Protein AF-A0A5C3MTD8-F1 (afdb_monomer)

Mean predicted aligned error: 8.42 Å

Secondary structure (DSSP, 8-state):
-----S-SEEEEEETTEEEEEESEE-STT-EEPPPTT--EEEEEE--TT--GGG-EEEEEE-SSS-GGGGGG-EE-B-TTSPBPEEEHHHHS-TTTGGGGHHHHHHHHHTTSS-HHHHHHHHHHHHHHHH--SEE--STT-EEEE-TT-SEEEEEEE-SS-EEEEEEE-TTS-TT-SS-SEEEEEEEEEEE---GGGTTS-EEEEEEEEEEEEEE-S---SSSPPPPP-TTSBPEEEEE-TTS-EEEEE-EEETTSSS-HHHHHHHHHHHHHHHHHHHHHHHHTT-

Solvent-accessible surface area (backbone atoms only — not comparable to full-atom values): 16406 Å² total; per-residue (Å²): 127,59,78,60,56,87,36,36,57,50,71,54,75,55,102,88,49,66,19,64,49,63,65,43,81,38,88,80,92,47,52,34,50,47,60,87,77,46,30,46,44,78,45,83,47,61,64,88,49,48,36,65,70,75,16,26,38,32,40,33,35,29,96,50,92,53,74,84,39,53,86,80,32,47,70,40,56,36,99,84,69,46,73,41,68,49,46,41,58,51,34,46,20,81,94,37,26,77,46,25,44,57,57,51,47,52,34,44,76,71,62,77,41,53,70,67,44,51,70,52,37,42,62,52,45,51,52,58,73,72,46,90,51,47,79,50,50,50,63,73,52,71,47,79,44,48,50,55,44,60,69,47,40,38,36,27,55,45,81,85,53,67,35,52,33,70,50,61,31,61,66,43,64,83,89,53,93,66,56,59,38,41,51,34,33,31,28,24,45,36,77,50,81,54,76,94,39,66,98,56,69,25,35,28,37,35,28,67,40,74,80,41,81,46,73,48,91,80,71,93,51,104,64,90,71,80,76,90,48,66,75,38,62,38,48,38,81,42,74,48,98,86,68,50,76,45,80,38,71,39,67,46,49,41,88,54,98,49,66,65,49,47,25,55,28,55,42,48,30,54,56,25,51,56,51,39,58,53,51,55,56,56,64,74,74,112

Radius of gyration: 23.3 Å; Cα contacts (8 Å, |Δi|>4): 528; chains: 1; bounding box: 58×40×70 Å

Structure (mmCIF, N/CA/C/O backbone):
data_AF-A0A5C3MTD8-F1
#
_entry.id   AF-A0A5C3MTD8-F1
#
loop_
_atom_site.group_PDB
_atom_site.id
_atom_site.type_symbol
_atom_site.label_atom_id
_atom_site.label_alt_id
_atom_site.label_comp_id
_atom_site.label_asym_id
_atom_site.label_entity_id
_atom_site.label_seq_id
_atom_site.pdbx_PDB_ins_code
_atom_site.Cartn_x
_atom_site.Cartn_y
_atom_site.Cartn_z
_atom_site.occupancy
_atom_site.B_iso_or_equiv
_atom_site.auth_seq_id
_atom_site.auth_comp_id
_atom_site.auth_asym_id
_atom_site.auth_atom_id
_atom_site.pdbx_PDB_model_num
ATOM 1 N N . MET A 1 1 ? -18.533 -2.859 26.681 1.00 45.41 1 MET A N 1
ATOM 2 C CA . MET A 1 1 ? -19.481 -3.532 25.769 1.00 45.41 1 MET A CA 1
ATOM 3 C C . MET A 1 1 ? -20.446 -2.488 25.229 1.00 45.41 1 MET A C 1
ATOM 5 O O . MET A 1 1 ? -21.010 -1.748 26.025 1.00 45.41 1 MET A O 1
ATOM 9 N N . LEU A 1 2 ? -20.581 -2.362 23.910 1.00 46.97 2 LEU A N 1
ATOM 10 C CA . LEU A 1 2 ? -21.577 -1.472 23.309 1.00 46.97 2 LEU A CA 1
ATOM 11 C C . LEU A 1 2 ? -22.831 -2.299 23.057 1.00 46.97 2 LEU A C 1
ATOM 13 O O . LEU A 1 2 ? -22.844 -3.128 22.154 1.00 46.97 2 LEU A O 1
ATOM 17 N N . SER A 1 3 ? -23.849 -2.142 23.901 1.00 42.75 3 SER A N 1
ATOM 18 C CA . SER A 1 3 ? -25.175 -2.660 23.587 1.00 42.75 3 SER A CA 1
ATOM 19 C C . SER A 1 3 ? -25.814 -1.715 22.566 1.00 42.75 3 SER A C 1
ATOM 21 O O . SER A 1 3 ? -25.878 -0.506 22.790 1.00 42.75 3 SER A O 1
ATOM 23 N N . GLY A 1 4 ? -26.201 -2.261 21.410 1.00 42.75 4 GLY A N 1
ATOM 24 C CA . GLY A 1 4 ? -26.776 -1.530 20.281 1.00 42.75 4 GLY A CA 1
ATOM 25 C C . GLY A 1 4 ? -28.044 -0.766 20.648 1.00 42.75 4 GLY A C 1
ATOM 26 O O . GLY A 1 4 ? -29.151 -1.281 20.531 1.00 42.75 4 GLY A O 1
ATOM 27 N N . ARG A 1 5 ? -27.877 0.486 21.069 1.00 46.91 5 ARG A N 1
ATOM 28 C CA . ARG A 1 5 ? -28.922 1.498 20.944 1.00 46.91 5 ARG A CA 1
ATOM 29 C C . ARG A 1 5 ? -28.967 1.920 19.477 1.00 46.91 5 ARG A C 1
ATOM 31 O O . ARG A 1 5 ? -27.915 1.950 18.835 1.00 46.91 5 ARG A O 1
ATOM 38 N N . HIS A 1 6 ? -30.144 2.276 18.962 1.00 56.97 6 HIS A N 1
ATOM 39 C CA . HIS A 1 6 ? -30.325 2.926 17.655 1.00 56.97 6 HIS A CA 1
ATOM 40 C C . HIS A 1 6 ? -29.711 4.341 17.650 1.00 56.97 6 HIS A C 1
ATOM 42 O O . HIS A 1 6 ? -30.364 5.338 17.356 1.00 56.97 6 HIS A O 1
ATOM 48 N N . GLU A 1 7 ? -28.447 4.454 18.040 1.00 60.72 7 GLU A N 1
ATOM 49 C CA . GLU A 1 7 ? -27.708 5.693 18.105 1.00 60.72 7 GLU A CA 1
ATOM 50 C C . GLU A 1 7 ? -26.751 5.753 16.908 1.00 60.72 7 GLU A C 1
ATOM 52 O O . GLU A 1 7 ? -26.115 4.760 16.547 1.00 60.72 7 GLU A O 1
ATOM 57 N N . PRO A 1 8 ? -26.597 6.924 16.276 1.00 65.94 8 PRO A N 1
ATOM 58 C CA . PRO A 1 8 ? -25.618 7.121 15.209 1.00 65.94 8 PRO A CA 1
ATOM 59 C C . PRO A 1 8 ? -24.163 7.035 15.689 1.00 65.94 8 PRO A C 1
ATOM 61 O O . PRO A 1 8 ? -23.228 7.031 14.879 1.00 65.94 8 PRO A O 1
ATOM 64 N N . ALA A 1 9 ? -23.960 7.052 17.007 1.00 72.31 9 ALA A N 1
ATOM 65 C CA . ALA A 1 9 ? -22.663 7.102 17.636 1.00 72.31 9 ALA A CA 1
ATOM 66 C C . ALA A 1 9 ? -22.591 6.161 18.837 1.00 72.31 9 ALA A C 1
ATOM 68 O O . ALA A 1 9 ? -23.521 6.047 19.622 1.00 72.31 9 ALA A O 1
ATOM 69 N N . ALA A 1 10 ? -21.438 5.532 18.985 1.00 72.31 10 ALA A N 1
ATOM 70 C CA . ALA A 1 10 ? -21.062 4.727 20.126 1.00 72.31 10 ALA A CA 1
ATOM 71 C C . ALA A 1 10 ? -19.929 5.433 20.870 1.00 72.31 10 ALA A C 1
ATOM 73 O O . ALA A 1 10 ? -19.150 6.183 20.273 1.00 72.31 10 ALA A O 1
ATOM 74 N N . SER A 1 11 ? -19.812 5.195 22.175 1.00 75.19 11 SER A N 1
ATOM 75 C CA . SER A 1 11 ? -18.681 5.703 22.943 1.00 75.19 11 SER A CA 1
ATOM 76 C C . SER A 1 11 ? -17.972 4.624 23.727 1.00 75.19 11 SER A C 1
ATOM 78 O O . SER A 1 11 ? -18.604 3.856 24.445 1.00 75.19 11 SER A O 1
ATOM 80 N N . LEU A 1 12 ? -16.649 4.638 23.634 1.00 76.75 12 LEU A N 1
ATOM 81 C CA . LEU A 1 12 ? -15.785 3.932 24.556 1.00 76.75 12 LEU A CA 1
ATOM 82 C C . LEU A 1 12 ? -15.541 4.839 25.763 1.00 76.75 12 LEU A C 1
ATOM 84 O O . LEU A 1 12 ? -15.035 5.955 25.609 1.00 76.75 12 LEU A O 1
ATOM 88 N N . LEU A 1 13 ? -15.957 4.364 26.933 1.00 70.94 13 LEU A N 1
ATOM 89 C CA . LEU A 1 13 ? -15.686 4.979 28.226 1.00 70.94 13 LEU A CA 1
ATOM 90 C C . LEU A 1 13 ? -14.567 4.191 28.901 1.00 70.94 13 LEU A C 1
ATOM 92 O O . LEU A 1 13 ? -14.605 2.963 28.924 1.00 70.94 13 LEU A O 1
ATOM 96 N N . SER A 1 14 ? -13.592 4.900 29.448 1.00 73.62 14 SER A N 1
ATOM 97 C CA . SER A 1 14 ? -12.562 4.345 30.323 1.00 73.62 14 SER A CA 1
ATOM 98 C C . SER A 1 14 ? -12.317 5.315 31.480 1.00 73.62 14 SER A C 1
ATOM 100 O O . SER A 1 14 ? -12.822 6.440 31.455 1.00 73.62 14 SER A O 1
ATOM 102 N N . GLY A 1 15 ? -11.508 4.923 32.473 1.00 71.50 15 GLY A N 1
ATOM 103 C CA . GLY A 1 15 ? -11.081 5.831 33.554 1.00 71.50 15 GLY A CA 1
ATOM 104 C C . GLY A 1 15 ? -10.374 7.103 33.057 1.00 71.50 15 GLY A C 1
ATOM 105 O O . GLY A 1 15 ? -10.186 8.055 33.804 1.00 71.50 15 GLY A O 1
ATOM 106 N N . TRP A 1 16 ? -10.028 7.138 31.771 1.00 64.56 16 TRP A N 1
ATOM 107 C CA . TRP A 1 16 ? -9.300 8.204 31.101 1.00 64.56 16 TRP A CA 1
ATOM 108 C C . TRP A 1 16 ? -10.188 9.176 30.317 1.00 64.56 16 TRP A C 1
ATOM 110 O O . TRP A 1 16 ? -9.688 10.177 29.809 1.00 64.56 16 TRP A O 1
ATOM 120 N N . GLY A 1 17 ? -11.485 8.886 30.178 1.00 77.75 17 GLY A N 1
ATOM 121 C CA . GLY A 1 17 ? -12.438 9.745 29.480 1.00 77.75 17 GLY A CA 1
ATOM 122 C C . GLY A 1 17 ? -13.317 9.002 28.477 1.00 77.75 17 GLY A C 1
ATOM 123 O O . GLY A 1 17 ? -13.644 7.826 28.636 1.00 77.75 17 GLY A O 1
ATOM 124 N N . ARG A 1 18 ? -13.745 9.723 27.432 1.00 81.69 18 ARG A N 1
ATOM 125 C CA . ARG A 1 18 ? -14.723 9.247 26.445 1.00 81.69 18 ARG A CA 1
ATOM 126 C C . ARG A 1 18 ? -14.213 9.460 25.026 1.00 81.69 18 ARG A C 1
ATOM 128 O O . ARG A 1 18 ? -13.930 10.586 24.633 1.00 81.69 18 ARG A O 1
ATOM 135 N N . SER A 1 19 ? -14.171 8.402 24.220 1.00 84.38 19 SER A N 1
ATOM 136 C CA . SER A 1 19 ? -13.993 8.511 22.764 1.00 84.38 19 SER A CA 1
ATOM 137 C C . SER A 1 19 ? -15.256 8.076 22.044 1.00 84.38 19 SER A C 1
ATOM 139 O O . SER A 1 19 ? -15.788 7.002 22.308 1.00 84.38 19 SER A O 1
ATOM 141 N N . MET A 1 20 ? -15.744 8.919 21.135 1.00 84.25 20 MET A N 1
ATOM 142 C CA . MET A 1 20 ? -16.969 8.668 20.376 1.00 84.25 20 MET A CA 1
ATOM 143 C C . MET A 1 20 ? -16.640 8.288 18.933 1.00 84.25 20 MET A C 1
ATOM 145 O O . MET A 1 20 ? -15.814 8.927 18.276 1.00 84.25 20 MET A O 1
ATOM 149 N N . PHE A 1 21 ? -17.336 7.296 18.398 1.00 86.06 21 PHE A N 1
ATOM 150 C CA . PHE A 1 21 ? -17.223 6.866 17.011 1.00 86.06 21 PHE A CA 1
ATOM 151 C C . PHE A 1 21 ? -18.599 6.628 16.395 1.00 86.06 21 PHE A C 1
ATOM 153 O O . PHE A 1 21 ? -19.590 6.529 17.102 1.00 86.06 21 PHE A O 1
ATOM 160 N N . GLN A 1 22 ? -18.668 6.629 15.068 1.00 88.44 22 GLN A N 1
ATOM 161 C CA . GLN A 1 22 ? -19.920 6.655 14.306 1.00 88.44 22 GLN A CA 1
ATOM 162 C C . GLN A 1 22 ? -19.926 5.519 13.296 1.00 88.44 22 GLN A C 1
ATOM 164 O O . GLN A 1 22 ? -18.858 5.169 12.791 1.00 88.44 22 GLN A O 1
ATOM 169 N N . TYR A 1 23 ? -21.107 4.998 12.968 1.00 88.50 23 TYR A N 1
ATOM 170 C CA . TYR A 1 23 ? -21.245 3.927 11.985 1.00 88.50 23 TYR A CA 1
ATOM 171 C C . TYR A 1 23 ? -20.981 4.424 10.558 1.00 88.50 23 TYR A C 1
ATOM 173 O O . TYR A 1 23 ? -19.913 4.182 10.000 1.00 88.50 23 TYR A O 1
ATOM 181 N N . ALA A 1 24 ? -21.911 5.177 9.971 1.00 84.19 24 ALA A N 1
ATOM 182 C CA . ALA A 1 24 ? -21.774 5.691 8.612 1.00 84.19 24 ALA A CA 1
ATOM 183 C C . ALA A 1 24 ? -22.324 7.114 8.504 1.00 84.19 24 ALA A C 1
ATOM 185 O O . ALA A 1 24 ? -23.244 7.498 9.222 1.00 84.19 24 ALA A O 1
ATOM 186 N N . LYS A 1 25 ? -21.773 7.914 7.587 1.00 81.06 25 LYS A N 1
ATOM 187 C CA . LYS A 1 25 ? -22.407 9.180 7.197 1.00 81.06 25 LYS A CA 1
ATOM 188 C C . LYS A 1 25 ? -23.606 8.871 6.302 1.00 81.06 25 LYS A C 1
ATOM 190 O O . LYS A 1 25 ? -23.453 8.141 5.325 1.00 81.06 25 LYS A O 1
ATOM 195 N N . ALA A 1 26 ? -24.765 9.431 6.626 1.00 72.81 26 ALA A N 1
ATOM 196 C CA . ALA A 1 26 ? -25.935 9.412 5.756 1.00 72.81 26 ALA A CA 1
ATOM 197 C C . ALA A 1 26 ? -25.880 10.595 4.768 1.00 72.81 26 ALA A C 1
ATOM 199 O O . ALA A 1 26 ? -24.973 11.431 4.834 1.00 72.81 26 ALA A O 1
ATOM 200 N N . LYS A 1 27 ? -26.844 10.686 3.839 1.00 70.88 27 LYS A N 1
ATOM 201 C CA . LYS A 1 27 ? -26.995 11.887 2.997 1.00 70.88 27 LYS A CA 1
ATOM 202 C C . LYS A 1 27 ? -27.185 13.119 3.905 1.00 70.88 27 LYS A C 1
ATOM 204 O O . LYS A 1 27 ? -28.013 13.101 4.810 1.00 70.88 27 LYS A O 1
ATOM 209 N N . GLY A 1 28 ? -26.410 14.182 3.669 1.00 67.69 28 GLY A N 1
ATOM 210 C CA . GLY A 1 28 ? -26.420 15.408 4.482 1.00 67.69 28 GLY A CA 1
ATOM 211 C C . GLY A 1 28 ? -25.423 15.399 5.653 1.00 67.69 28 GLY A C 1
ATOM 212 O O . GLY A 1 28 ? -24.305 14.900 5.525 1.00 67.69 28 GLY A O 1
ATOM 213 N N . ARG A 1 29 ? -25.801 16.010 6.790 1.00 61.28 29 ARG A N 1
ATOM 214 C CA . ARG A 1 29 ? -24.998 16.043 8.039 1.00 61.28 29 ARG A CA 1
ATOM 215 C C . ARG A 1 29 ? -25.387 14.954 9.052 1.00 61.28 29 ARG A C 1
ATOM 217 O O . ARG A 1 29 ? -24.797 14.900 10.129 1.00 61.28 29 ARG A O 1
ATOM 224 N N . ALA A 1 30 ? -26.361 14.109 8.718 1.00 75.69 30 ALA A N 1
ATOM 225 C CA . ALA A 1 30 ? -26.818 13.025 9.577 1.00 75.69 30 ALA A CA 1
ATOM 226 C C . ALA A 1 30 ? -25.889 11.801 9.498 1.00 75.69 30 ALA A C 1
ATOM 228 O O . ALA A 1 30 ? -25.178 11.585 8.512 1.00 75.69 30 ALA A O 1
ATOM 229 N N . TYR A 1 31 ? -25.913 10.985 10.546 1.00 80.38 31 TYR A N 1
ATOM 230 C CA . TYR A 1 31 ? -25.214 9.705 10.613 1.00 80.38 31 TYR A CA 1
ATOM 231 C C . TYR A 1 31 ? -26.252 8.585 10.645 1.00 80.38 31 TYR A C 1
ATOM 233 O O . TYR A 1 31 ? -27.289 8.729 11.288 1.00 80.38 31 TYR A O 1
ATOM 241 N N . ALA A 1 32 ? -25.976 7.490 9.943 1.00 85.00 32 ALA A N 1
ATOM 242 C CA . ALA A 1 32 ? -26.806 6.298 10.010 1.00 85.00 32 ALA A CA 1
ATOM 243 C C . ALA A 1 32 ? -26.623 5.611 11.377 1.00 85.00 32 ALA A C 1
ATOM 245 O O . ALA A 1 32 ? -25.491 5.596 11.883 1.00 85.00 32 ALA A O 1
ATOM 246 N N . PRO A 1 33 ? -27.694 5.050 11.966 1.00 85.94 33 PRO A N 1
ATOM 247 C CA . PRO A 1 33 ? -27.588 4.247 13.179 1.00 85.94 33 PRO A CA 1
ATOM 248 C C . PRO A 1 33 ? -26.770 2.982 12.912 1.00 85.94 33 PRO A C 1
ATOM 250 O O . PRO A 1 33 ? -26.690 2.518 11.772 1.00 85.94 33 PRO A O 1
ATOM 253 N N . PHE A 1 34 ? -26.165 2.420 13.959 1.00 87.00 34 PHE A N 1
ATOM 254 C CA . PHE A 1 34 ? -25.593 1.076 13.863 1.00 87.00 34 PHE A CA 1
ATOM 255 C C . PHE A 1 34 ? -26.685 0.054 13.501 1.00 87.00 34 PHE A C 1
ATOM 257 O O . PHE A 1 34 ? -27.826 0.232 13.931 1.00 87.00 34 PHE A O 1
ATOM 264 N N . PRO A 1 35 ? -26.353 -1.007 12.742 1.00 87.69 35 PRO A N 1
ATOM 265 C CA . PRO A 1 35 ? -27.286 -2.095 12.480 1.00 87.69 35 PRO A CA 1
ATOM 266 C C . PRO A 1 35 ? -27.805 -2.730 13.771 1.00 87.69 35 PRO A C 1
ATOM 268 O O . PRO A 1 35 ? -27.085 -2.807 14.777 1.00 87.69 35 PRO A O 1
ATOM 271 N N . ASP A 1 36 ? -29.034 -3.228 13.722 1.00 83.12 36 ASP A N 1
ATOM 272 C CA . ASP A 1 36 ? -29.666 -3.884 14.860 1.00 83.12 36 ASP A CA 1
ATOM 273 C C . ASP A 1 36 ? -28.833 -5.075 15.335 1.00 83.12 36 ASP A C 1
ATOM 275 O O . ASP A 1 36 ? -28.237 -5.812 14.549 1.00 83.12 36 ASP A O 1
ATOM 279 N N . GLY A 1 37 ? -28.741 -5.234 16.655 1.00 78.69 37 GLY A N 1
ATOM 280 C CA . GLY A 1 37 ? -27.956 -6.312 17.249 1.00 78.69 37 GLY A CA 1
ATOM 281 C C . GLY A 1 37 ? -26.437 -6.132 17.166 1.00 78.69 37 GLY A C 1
ATOM 282 O O . GLY A 1 37 ? -25.727 -7.057 17.550 1.00 78.69 37 GLY A O 1
ATOM 283 N N . THR A 1 38 ? -25.916 -4.966 16.751 1.00 87.44 38 THR A N 1
ATOM 284 C CA . THR A 1 38 ? -24.464 -4.700 16.776 1.00 87.44 38 THR A CA 1
ATOM 285 C C . THR A 1 38 ? -23.921 -4.844 18.202 1.00 87.44 38 THR A C 1
ATOM 287 O O . THR A 1 38 ? -24.111 -3.972 19.054 1.00 87.44 38 THR A O 1
ATOM 290 N N . LYS A 1 39 ? -23.241 -5.964 18.455 1.00 88.69 39 LYS A N 1
ATOM 291 C CA . LYS A 1 39 ? -22.575 -6.322 19.710 1.00 88.69 39 LYS A CA 1
ATOM 292 C C . LYS A 1 39 ? -21.263 -7.022 19.373 1.00 88.69 39 LYS A C 1
ATOM 294 O O . LYS A 1 39 ? -21.204 -7.790 18.419 1.00 88.69 39 LYS A O 1
ATOM 299 N N . GLY A 1 40 ? -20.216 -6.732 20.135 1.00 91.75 40 GLY A N 1
ATOM 300 C CA . GLY A 1 40 ? -18.901 -7.328 19.927 1.00 91.75 40 GLY A CA 1
ATOM 301 C C . GLY A 1 40 ? -17.763 -6.432 20.393 1.00 91.75 40 GLY A C 1
ATOM 302 O O . GLY A 1 40 ? -17.923 -5.661 21.348 1.00 91.75 40 GLY A O 1
ATOM 303 N N . PHE A 1 41 ? -16.618 -6.543 19.723 1.00 91.12 41 PHE A N 1
ATOM 304 C CA . PHE A 1 41 ? -15.337 -6.030 20.205 1.00 91.12 41 PHE A CA 1
ATOM 305 C C . PHE A 1 41 ? -14.681 -5.084 19.207 1.00 91.12 41 PHE A C 1
ATOM 307 O O . PHE A 1 41 ? -14.663 -5.325 17.999 1.00 91.12 41 PHE A O 1
ATOM 314 N N . LEU A 1 42 ? -14.088 -4.014 19.733 1.00 92.75 42 LEU A N 1
ATOM 315 C CA . LEU A 1 42 ? -13.103 -3.247 18.985 1.00 92.75 42 LEU A CA 1
ATOM 316 C C . LEU A 1 42 ? -11.773 -3.985 19.050 1.00 92.75 42 LEU A C 1
ATOM 318 O O . LEU A 1 42 ? -11.404 -4.480 20.110 1.00 92.75 42 LEU A O 1
ATOM 322 N N . TYR A 1 43 ? -11.062 -4.028 17.933 1.00 93.88 43 TYR A N 1
ATOM 323 C CA . TYR A 1 43 ? -9.740 -4.631 17.875 1.00 93.88 43 TYR A CA 1
ATOM 324 C C . TYR A 1 43 ? -8.843 -3.854 16.917 1.00 93.88 43 TYR A C 1
ATOM 326 O O . TYR A 1 43 ? -9.315 -3.213 15.969 1.00 93.88 43 TYR A O 1
ATOM 334 N N . TRP A 1 44 ? -7.544 -3.892 17.186 1.00 95.12 44 TRP A N 1
ATOM 335 C CA . TRP A 1 44 ? -6.536 -3.352 16.291 1.00 95.12 44 TRP A CA 1
ATOM 336 C C . TRP A 1 44 ? -6.256 -4.344 15.165 1.00 95.12 44 TRP A C 1
ATOM 338 O O . TRP A 1 44 ? -6.009 -5.523 15.402 1.00 95.12 44 TRP A O 1
ATOM 348 N N . HIS A 1 45 ? -6.290 -3.858 13.930 1.00 94.88 45 HIS A N 1
ATOM 349 C CA . HIS A 1 45 ? -5.917 -4.621 12.755 1.00 94.88 45 HIS A CA 1
ATOM 350 C C . HIS A 1 45 ? -4.776 -3.915 12.030 1.00 94.88 45 HIS A C 1
ATOM 352 O O . HIS A 1 45 ? -4.915 -2.782 11.561 1.00 94.88 45 HIS A O 1
ATOM 358 N N . LEU A 1 46 ? -3.664 -4.625 11.886 1.00 90.75 46 LEU A N 1
ATOM 359 C CA . LEU A 1 46 ? -2.546 -4.244 11.043 1.00 90.75 46 LEU A CA 1
ATOM 360 C C . LEU A 1 46 ? -2.237 -5.442 10.143 1.00 90.75 46 LEU A C 1
ATOM 362 O O . LEU A 1 46 ? -1.934 -6.510 10.673 1.00 90.75 46 LEU A O 1
ATOM 366 N N . PRO A 1 47 ? -2.348 -5.318 8.808 1.00 85.62 47 PRO A N 1
ATOM 367 C CA . PRO A 1 47 ? -1.947 -6.412 7.936 1.00 85.62 47 PRO A CA 1
ATOM 368 C C . PRO A 1 47 ? -0.467 -6.769 8.167 1.00 85.62 47 PRO A C 1
ATOM 370 O O . PRO A 1 47 ? 0.320 -5.858 8.447 1.00 85.62 47 PRO A O 1
ATOM 373 N N . PRO A 1 48 ? -0.069 -8.045 8.020 1.00 79.88 48 PRO A N 1
ATOM 374 C CA . PRO A 1 48 ? 1.318 -8.468 8.215 1.00 79.88 48 PRO A CA 1
ATOM 375 C C . PRO A 1 48 ? 2.321 -7.599 7.435 1.00 79.88 48 PRO A C 1
ATOM 377 O O . PRO A 1 48 ? 2.126 -7.327 6.247 1.00 79.88 48 PRO A O 1
ATOM 380 N N . ALA A 1 49 ? 3.337 -7.104 8.153 1.00 75.19 49 ALA A N 1
ATOM 381 C CA . ALA A 1 49 ? 4.339 -6.101 7.748 1.00 75.19 49 ALA A CA 1
ATOM 382 C C . ALA A 1 49 ? 3.831 -4.855 7.016 1.00 75.19 49 ALA A C 1
ATOM 384 O O . ALA A 1 49 ? 4.593 -4.154 6.339 1.00 75.19 49 ALA A O 1
ATOM 385 N N . ALA A 1 50 ? 2.554 -4.526 7.170 1.00 83.19 50 ALA A N 1
ATOM 386 C CA . ALA A 1 50 ? 2.088 -3.229 6.753 1.00 83.19 50 ALA A CA 1
ATOM 387 C C . ALA A 1 50 ? 2.661 -2.152 7.695 1.00 83.19 50 ALA A C 1
ATOM 389 O O . ALA A 1 50 ? 2.793 -2.374 8.902 1.00 83.19 50 ALA A O 1
ATOM 390 N N . PRO A 1 51 ? 3.010 -0.965 7.179 1.00 83.38 51 PRO A N 1
ATOM 391 C CA . PRO A 1 51 ? 3.479 0.132 8.005 1.00 83.38 51 PRO A CA 1
ATOM 392 C C . PRO A 1 51 ? 2.424 0.490 9.045 1.00 83.38 51 PRO A C 1
ATOM 394 O O . PRO A 1 51 ? 1.248 0.583 8.716 1.00 83.38 51 PRO A O 1
ATOM 397 N N . VAL A 1 52 ? 2.829 0.797 10.276 1.00 86.94 52 VAL A N 1
ATOM 398 C CA . VAL A 1 52 ? 1.899 1.087 11.388 1.00 86.94 52 VAL A CA 1
ATOM 399 C C . VAL A 1 52 ? 0.811 2.123 11.039 1.00 86.94 52 VAL A C 1
ATOM 401 O O . VAL A 1 52 ? -0.316 2.054 11.521 1.00 86.94 52 VAL A O 1
ATOM 404 N N . PHE A 1 53 ? 1.105 3.056 10.126 1.00 83.88 53 PHE A N 1
ATOM 405 C CA . PHE A 1 53 ? 0.167 4.074 9.639 1.00 83.88 53 PHE A CA 1
ATOM 406 C C . PHE A 1 53 ? -0.998 3.540 8.793 1.00 83.88 53 PHE A C 1
ATOM 408 O O . PHE A 1 53 ? -1.983 4.263 8.612 1.00 83.88 53 PHE A O 1
ATOM 415 N N . THR A 1 54 ? -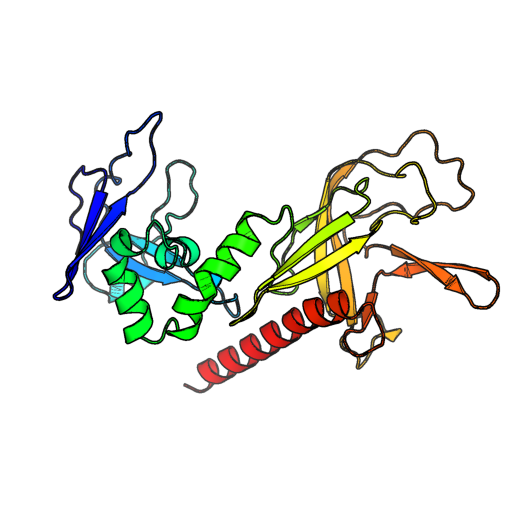0.906 2.311 8.281 1.00 83.75 54 THR A N 1
ATOM 416 C CA . THR A 1 54 ? -2.015 1.598 7.631 1.00 83.75 54 THR A CA 1
ATOM 417 C C . THR A 1 54 ? -2.884 0.851 8.636 1.00 83.75 54 THR A C 1
ATOM 419 O O . THR A 1 54 ? -3.935 0.345 8.253 1.00 83.75 54 THR A O 1
ATOM 422 N N . GLY A 1 55 ? -2.449 0.769 9.895 1.00 91.12 55 GLY A N 1
ATOM 423 C CA . GLY A 1 55 ? -3.202 0.144 10.965 1.00 91.12 55 GLY A CA 1
ATOM 424 C C . GLY A 1 55 ? -4.518 0.863 11.235 1.00 91.12 55 GLY A C 1
ATOM 425 O O . GLY A 1 55 ? -4.675 2.076 11.026 1.00 91.12 55 GLY A O 1
ATOM 426 N N . GLU A 1 56 ? -5.497 0.088 11.668 1.00 95.25 56 GLU A N 1
ATOM 427 C CA . GLU A 1 56 ? -6.870 0.534 11.810 1.00 95.25 56 GLU A CA 1
ATOM 428 C C . GLU A 1 56 ? -7.565 -0.191 12.955 1.00 95.25 56 GLU A C 1
ATOM 430 O O . GLU A 1 56 ? -7.387 -1.386 13.159 1.00 95.25 56 GLU A O 1
ATOM 435 N N . ILE A 1 57 ? -8.401 0.538 13.690 1.00 95.69 57 ILE A N 1
ATOM 436 C CA . ILE A 1 57 ? -9.336 -0.077 14.627 1.00 95.69 57 ILE A CA 1
ATOM 437 C C . ILE A 1 57 ? -10.550 -0.538 13.834 1.00 95.69 57 ILE A C 1
ATOM 439 O O . ILE A 1 57 ? -11.140 0.250 13.088 1.00 95.69 57 ILE A O 1
ATOM 443 N N . ARG A 1 58 ? -10.941 -1.793 14.021 1.00 96.12 58 ARG A N 1
ATOM 444 C CA . ARG A 1 58 ? -12.148 -2.392 13.448 1.00 96.12 58 ARG A CA 1
ATOM 445 C C . ARG A 1 58 ? -13.099 -2.813 14.558 1.00 96.12 58 ARG A C 1
ATOM 447 O O . ARG A 1 58 ? -12.712 -2.886 15.721 1.00 96.12 58 ARG A O 1
ATOM 454 N N . PHE A 1 59 ? -14.350 -3.065 14.193 1.00 94.50 59 PHE A N 1
ATOM 455 C CA . PHE A 1 59 ? -15.349 -3.625 15.098 1.00 94.50 59 PHE A CA 1
ATOM 456 C C . PHE A 1 59 ? -15.733 -5.009 14.591 1.00 94.50 59 PHE A C 1
ATOM 458 O O . PHE A 1 59 ? -16.208 -5.125 13.463 1.00 94.50 59 PHE A O 1
ATOM 465 N N . ARG A 1 60 ? -15.527 -6.038 15.409 1.00 94.12 60 ARG A N 1
ATOM 466 C CA . ARG A 1 60 ? -15.945 -7.407 15.121 1.00 94.12 60 ARG A CA 1
ATOM 467 C C . ARG A 1 60 ? -17.246 -7.699 15.849 1.00 94.12 60 ARG A C 1
ATOM 469 O O . ARG A 1 60 ? -17.295 -7.578 17.071 1.00 94.12 60 ARG A O 1
ATOM 476 N N . ILE A 1 61 ? -18.278 -8.061 15.099 1.00 93.38 61 ILE A N 1
ATOM 477 C CA . ILE A 1 61 ? -19.567 -8.510 15.618 1.00 93.38 61 ILE A CA 1
ATOM 478 C C . ILE A 1 61 ? -19.420 -9.961 16.068 1.00 93.38 61 ILE A C 1
ATOM 480 O O . ILE A 1 61 ? -18.890 -10.790 15.328 1.00 93.38 61 ILE A O 1
ATOM 484 N N . THR A 1 62 ? -19.892 -10.265 17.272 1.00 93.12 62 THR A N 1
ATOM 485 C CA . THR A 1 62 ? -19.832 -11.603 17.871 1.00 93.12 62 THR A CA 1
ATOM 486 C C . THR A 1 62 ? -21.191 -12.008 18.432 1.00 93.12 62 THR A C 1
ATOM 488 O O . THR A 1 62 ? -22.026 -11.163 18.755 1.00 93.12 62 THR A O 1
ATOM 491 N N . ALA A 1 63 ? -21.418 -13.318 18.564 1.00 88.69 63 ALA A N 1
ATOM 492 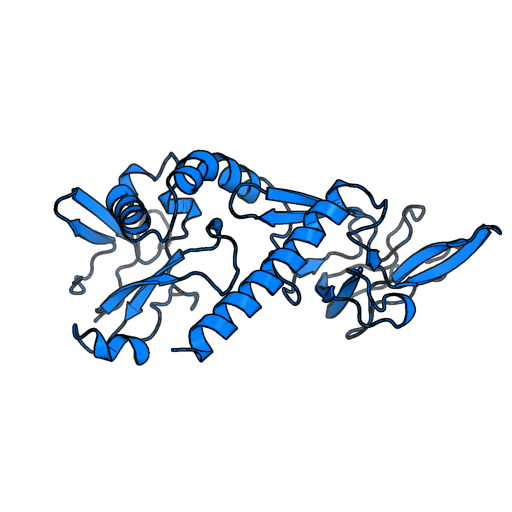C CA . ALA A 1 63 ? -22.672 -13.857 19.095 1.00 88.69 63 ALA A CA 1
ATOM 493 C C . ALA A 1 63 ? -22.892 -13.504 20.577 1.00 88.69 63 ALA A C 1
ATOM 495 O O . ALA A 1 63 ? -24.030 -13.394 21.034 1.00 88.69 63 ALA A O 1
ATOM 496 N N . SER A 1 64 ? -21.809 -13.317 21.335 1.00 86.25 64 SER A N 1
ATOM 497 C CA . SER A 1 64 ? -21.863 -12.972 22.752 1.00 86.25 64 SER A CA 1
ATOM 498 C C . SER A 1 64 ? -20.707 -12.055 23.152 1.00 86.25 64 SER A C 1
ATOM 500 O O . SER A 1 64 ? -19.860 -11.674 22.341 1.00 86.25 64 SER A O 1
ATOM 502 N N . SER A 1 65 ? -20.686 -11.683 24.429 1.00 83.69 65 SER A N 1
ATOM 503 C CA . SER A 1 65 ? -19.595 -10.944 25.057 1.00 83.69 65 SER A CA 1
ATOM 504 C C . SER A 1 65 ? -18.431 -11.816 25.520 1.00 83.69 65 SER A C 1
ATOM 506 O O . SER A 1 65 ? -17.541 -11.305 26.194 1.00 83.69 65 SER A O 1
ATOM 508 N N . ASP A 1 66 ? -18.453 -13.111 25.221 1.00 87.56 66 ASP A N 1
ATOM 509 C CA . ASP A 1 66 ? -17.342 -14.008 25.512 1.00 87.56 66 ASP A CA 1
ATOM 510 C C . ASP A 1 66 ? -16.240 -13.823 24.447 1.00 87.56 66 ASP A C 1
ATOM 512 O O . ASP A 1 66 ? -16.518 -14.029 23.257 1.00 87.56 66 ASP A O 1
ATOM 516 N N . PRO A 1 67 ? -14.999 -13.451 24.829 1.00 87.69 67 PRO A N 1
ATOM 517 C CA . PRO A 1 67 ? -13.876 -13.330 23.901 1.00 87.69 67 PRO A CA 1
ATOM 518 C C . PRO A 1 67 ? -13.601 -14.590 23.071 1.00 87.69 67 PRO A C 1
ATOM 520 O O . PRO A 1 67 ? -13.106 -14.470 21.951 1.00 87.69 67 PRO A O 1
ATOM 523 N N . THR A 1 68 ? -13.966 -15.788 23.548 1.00 90.19 68 THR A N 1
ATOM 524 C CA . THR A 1 68 ? -13.786 -17.039 22.782 1.00 90.19 68 THR A CA 1
ATOM 525 C C . THR A 1 68 ? -14.571 -17.047 21.465 1.00 90.19 68 THR A C 1
ATOM 527 O O . THR A 1 68 ? -14.209 -17.740 20.514 1.00 90.19 68 THR A O 1
ATOM 530 N N . THR A 1 69 ? -15.621 -16.226 21.363 1.00 90.12 69 THR A N 1
ATOM 531 C CA . THR A 1 69 ? -16.435 -16.090 20.148 1.00 90.12 69 THR A CA 1
ATOM 532 C C . THR A 1 69 ? -15.809 -15.179 19.092 1.00 90.12 69 THR A C 1
ATOM 534 O O . THR A 1 69 ? -16.330 -15.094 17.979 1.00 90.12 69 THR A O 1
ATOM 537 N N . PHE A 1 70 ? -14.684 -14.522 19.398 1.00 90.94 70 PHE A N 1
ATOM 538 C CA . PHE A 1 70 ? -14.040 -13.556 18.508 1.00 90.94 70 PHE A CA 1
ATOM 539 C C . PHE A 1 70 ? -13.642 -14.166 17.160 1.00 90.94 70 PHE A C 1
ATOM 541 O O . PHE A 1 70 ? -13.922 -13.579 16.117 1.00 90.94 70 PHE A O 1
ATOM 548 N N . SER A 1 71 ? -13.047 -15.362 17.156 1.00 92.38 71 SER A N 1
ATOM 549 C CA . SER A 1 71 ? -12.599 -16.036 15.925 1.00 92.38 71 SER A CA 1
ATOM 550 C C . SER A 1 71 ? -13.749 -16.384 14.974 1.00 92.38 71 SER A C 1
ATOM 552 O O . SER A 1 71 ? -13.557 -16.400 13.762 1.00 92.38 71 SER A O 1
ATOM 554 N N . ARG A 1 72 ? -14.954 -16.606 15.517 1.00 92.94 72 ARG A N 1
ATOM 555 C CA . ARG A 1 72 ? -16.186 -16.897 14.764 1.00 92.94 72 ARG A CA 1
ATOM 556 C C . ARG A 1 72 ? -16.969 -15.640 14.377 1.00 92.94 72 ARG A C 1
ATOM 558 O O . ARG A 1 72 ? -17.986 -15.747 13.701 1.00 92.94 72 ARG A O 1
ATOM 565 N N . GLY A 1 73 ? -16.543 -14.471 14.850 1.00 92.50 73 GLY A N 1
ATOM 566 C CA . GLY A 1 73 ? -17.188 -13.199 14.553 1.00 92.50 73 GLY A CA 1
ATOM 567 C C . GLY A 1 73 ? -16.820 -12.649 13.179 1.00 92.50 73 GLY A C 1
ATOM 568 O O . GLY A 1 73 ? -15.824 -13.048 12.575 1.00 92.50 73 GLY A O 1
ATOM 569 N N . GLU A 1 74 ? -17.573 -11.651 12.729 1.00 94.56 74 GLU A N 1
ATOM 570 C CA . GLU A 1 74 ? -17.370 -10.986 11.440 1.00 94.56 74 GLU A CA 1
ATOM 571 C C . GLU A 1 74 ? -17.132 -9.484 11.606 1.00 94.56 74 GLU A C 1
ATOM 573 O O . GLU A 1 74 ? -17.646 -8.847 12.525 1.00 94.56 74 GLU A O 1
ATOM 578 N N . ASP A 1 75 ? -16.353 -8.889 10.705 1.00 95.88 75 ASP A N 1
ATOM 579 C CA . ASP A 1 75 ? -16.135 -7.443 10.716 1.00 95.88 75 ASP A CA 1
ATOM 580 C C . ASP A 1 75 ? -17.431 -6.691 10.378 1.00 95.88 75 ASP A C 1
ATOM 582 O O . ASP A 1 75 ? -18.077 -6.963 9.365 1.00 95.88 75 ASP A O 1
ATOM 586 N N . LEU A 1 76 ? -17.771 -5.681 11.185 1.00 94.62 76 LEU A N 1
ATOM 587 C CA . LEU A 1 76 ? -18.863 -4.751 10.905 1.00 94.62 76 LEU A CA 1
ATOM 588 C C . LEU A 1 76 ? -18.644 -4.107 9.533 1.00 94.62 76 LEU A C 1
ATOM 590 O O . LEU A 1 76 ? -17.594 -3.517 9.266 1.00 94.62 76 LEU A O 1
ATOM 594 N N . ARG A 1 77 ? -19.658 -4.168 8.669 1.00 94.38 77 ARG A N 1
ATOM 595 C CA . ARG A 1 77 ? -19.622 -3.582 7.323 1.00 94.38 77 ARG A CA 1
ATOM 596 C C . ARG A 1 77 ? -20.450 -2.312 7.253 1.00 94.38 77 ARG A C 1
ATOM 598 O O . ARG A 1 77 ? -21.524 -2.214 7.839 1.00 94.38 77 ARG A O 1
ATOM 605 N N . LEU A 1 78 ? -19.946 -1.334 6.512 1.00 91.00 78 LEU A N 1
ATOM 606 C CA . LEU A 1 78 ? -20.684 -0.152 6.076 1.00 91.00 78 LEU A CA 1
ATOM 607 C C . LEU A 1 78 ? -21.785 -0.547 5.072 1.00 91.00 78 LEU A C 1
ATOM 609 O O . LEU A 1 78 ? -21.679 -1.605 4.450 1.00 91.00 78 LEU A O 1
ATOM 613 N N . PRO A 1 79 ? -22.775 0.327 4.796 1.00 88.88 79 PRO A N 1
ATOM 614 C CA . PRO A 1 79 ? -23.830 0.041 3.814 1.00 88.88 79 PRO A CA 1
ATOM 615 C C . PRO A 1 79 ? -23.310 -0.298 2.405 1.00 88.88 79 PRO A C 1
ATOM 617 O O . PRO A 1 79 ? -23.965 -0.995 1.641 1.00 88.88 79 PRO A O 1
ATOM 620 N N . ASN A 1 80 ? -22.104 0.164 2.061 1.00 88.25 80 ASN A N 1
ATOM 621 C CA . ASN A 1 80 ? -21.418 -0.150 0.803 1.00 88.25 80 ASN A CA 1
ATOM 622 C C . ASN A 1 80 ? -20.559 -1.431 0.865 1.00 88.25 80 ASN A C 1
ATOM 624 O O . ASN A 1 80 ? -19.645 -1.586 0.057 1.00 88.25 80 ASN A O 1
ATOM 628 N N . GLN A 1 81 ? -20.796 -2.298 1.853 1.00 90.81 81 GLN A N 1
ATOM 629 C CA . GLN A 1 81 ? -20.108 -3.571 2.103 1.00 90.81 81 GLN A CA 1
ATOM 630 C C . GLN A 1 81 ? -18.624 -3.479 2.487 1.00 90.81 81 GLN A C 1
ATOM 632 O O . GLN A 1 81 ? -18.001 -4.500 2.797 1.00 90.81 81 GLN A O 1
ATOM 637 N N . LYS A 1 82 ? -18.041 -2.274 2.533 1.00 92.25 82 LYS A N 1
ATOM 638 C CA . LYS A 1 82 ? -16.668 -2.079 3.014 1.00 92.25 82 LYS A CA 1
ATOM 639 C C . LYS A 1 82 ? -16.607 -2.262 4.524 1.00 92.25 82 LYS A C 1
ATOM 641 O O . LYS A 1 82 ? -17.514 -1.847 5.237 1.00 92.25 82 LYS A O 1
ATOM 646 N N . ILE A 1 83 ? -15.499 -2.812 5.006 1.00 95.44 83 ILE A N 1
ATOM 647 C CA . ILE A 1 83 ? -15.244 -2.963 6.440 1.00 95.44 83 ILE A CA 1
ATOM 648 C C . ILE A 1 83 ? -15.262 -1.584 7.114 1.00 95.44 83 ILE A C 1
ATOM 650 O O . ILE A 1 83 ? -14.617 -0.637 6.647 1.00 95.44 83 ILE A O 1
ATOM 654 N N . TRP A 1 84 ? -16.024 -1.477 8.200 1.00 95.06 84 TRP A N 1
ATOM 655 C CA . TRP A 1 84 ? -16.032 -0.318 9.075 1.00 95.06 84 TRP A CA 1
ATOM 656 C C . TRP A 1 84 ? -14.704 -0.229 9.821 1.00 95.06 84 TRP A C 1
ATOM 658 O O . TRP A 1 84 ? -14.194 -1.223 10.337 1.00 95.06 84 TRP A O 1
ATOM 668 N N . LYS A 1 85 ? -14.138 0.976 9.882 1.00 95.31 85 LYS A N 1
ATOM 669 C CA . LYS A 1 85 ? -12.825 1.185 10.483 1.00 95.31 85 LYS A CA 1
ATOM 670 C C . LYS A 1 85 ? -12.572 2.614 10.935 1.00 95.31 85 LYS A C 1
ATOM 672 O O . LYS A 1 85 ? -13.079 3.564 10.337 1.00 95.31 85 LYS A O 1
ATOM 677 N N . ILE A 1 86 ? -11.690 2.757 11.921 1.00 93.62 86 ILE A N 1
ATOM 678 C CA . ILE A 1 86 ? -11.048 4.014 12.310 1.00 93.62 86 ILE A CA 1
ATOM 679 C C . ILE A 1 86 ? -9.544 3.885 12.024 1.00 93.62 86 ILE A C 1
ATOM 681 O O . ILE A 1 86 ? -8.821 3.270 12.807 1.00 93.62 86 ILE A O 1
ATOM 685 N N . PRO A 1 87 ? -9.044 4.451 10.914 1.00 92.25 87 PRO A N 1
ATOM 686 C CA . PRO A 1 87 ? -7.620 4.398 10.590 1.00 92.25 87 PRO A CA 1
ATOM 687 C C . PRO A 1 87 ? -6.769 5.127 11.636 1.00 92.25 87 PRO A C 1
ATOM 689 O O . PRO A 1 87 ? -7.168 6.194 12.117 1.00 92.25 87 PRO A O 1
ATOM 692 N N . LEU A 1 88 ? -5.546 4.654 11.900 1.00 91.31 88 LEU A N 1
ATOM 693 C CA . LEU A 1 88 ? -4.596 5.342 12.787 1.00 91.31 88 LEU A CA 1
ATOM 694 C C . LEU A 1 88 ? -4.374 6.794 12.363 1.00 91.31 88 LEU A C 1
ATOM 696 O O . LEU A 1 88 ? -4.320 7.701 13.193 1.00 91.31 88 LEU A O 1
ATOM 700 N N . SER A 1 89 ? -4.349 7.030 11.050 1.00 87.06 89 SER A N 1
ATOM 701 C CA . SER A 1 89 ? -4.229 8.364 10.464 1.00 87.06 89 SER A CA 1
ATOM 702 C C . SER A 1 89 ? -5.322 9.348 10.895 1.00 87.06 89 SER A C 1
ATOM 704 O O . SER A 1 89 ? -5.124 10.556 10.798 1.00 87.06 89 SER A O 1
ATOM 706 N N . GLN A 1 90 ? -6.474 8.862 11.360 1.00 89.31 90 GLN A N 1
ATOM 707 C CA . GLN A 1 90 ? -7.553 9.664 11.927 1.00 89.31 90 GLN A CA 1
ATOM 708 C C . GLN A 1 90 ? -7.421 9.814 13.448 1.00 89.31 90 GLN A C 1
ATOM 710 O O . GLN A 1 90 ? -7.717 10.891 13.970 1.00 89.31 90 GLN A O 1
ATOM 715 N N . ILE A 1 91 ? -6.942 8.777 14.137 1.00 91.75 91 ILE A N 1
ATOM 716 C CA . ILE A 1 91 ? -6.703 8.774 15.588 1.00 91.75 91 ILE A CA 1
ATOM 717 C C . ILE A 1 91 ? -5.635 9.813 15.955 1.00 91.75 91 ILE A C 1
ATOM 719 O O . ILE A 1 91 ? -5.853 10.653 16.824 1.00 91.75 91 ILE A O 1
ATOM 723 N N . ILE A 1 92 ? -4.511 9.826 15.234 1.00 89.56 92 ILE A N 1
ATOM 724 C CA . ILE A 1 92 ? -3.369 10.710 15.530 1.00 89.56 92 ILE A CA 1
ATOM 725 C C . ILE A 1 92 ? -3.505 12.112 14.922 1.00 89.56 92 ILE A C 1
ATOM 727 O O . ILE A 1 92 ? -2.687 12.992 15.175 1.00 89.56 92 ILE A O 1
ATOM 731 N N . HIS A 1 93 ? -4.526 12.362 14.102 1.00 85.56 93 HIS A N 1
ATOM 732 C CA . HIS A 1 93 ? -4.654 13.631 13.392 1.00 85.56 93 HIS A CA 1
ATOM 733 C C . HIS A 1 93 ? -5.051 14.789 14.318 1.00 85.56 93 HIS A C 1
ATOM 735 O O . HIS A 1 93 ? -6.012 14.706 15.080 1.00 85.56 93 HIS A O 1
ATOM 741 N N . ARG A 1 94 ? -4.367 15.936 14.175 1.00 81.94 94 ARG A N 1
ATOM 742 C CA . ARG A 1 94 ? -4.492 17.101 15.073 1.00 81.94 94 ARG A CA 1
ATOM 743 C C . ARG A 1 94 ? -5.933 17.567 15.313 1.00 81.94 94 ARG A C 1
ATOM 745 O O . ARG A 1 94 ? -6.279 17.879 16.444 1.00 81.94 94 ARG A O 1
ATOM 752 N N . LYS A 1 95 ? -6.786 17.596 14.278 1.00 85.44 95 LYS A N 1
ATOM 753 C CA . LYS A 1 95 ? -8.188 18.058 14.413 1.00 85.44 95 LYS A CA 1
ATOM 754 C C . LYS A 1 95 ? -9.109 17.051 15.110 1.00 85.44 95 LYS A C 1
ATOM 756 O O . LYS A 1 95 ? -10.181 17.428 15.559 1.00 85.44 95 LYS A O 1
ATOM 761 N N . THR A 1 96 ? -8.730 15.778 15.146 1.00 86.06 96 THR A N 1
ATOM 762 C CA . THR A 1 96 ? -9.564 14.675 15.650 1.00 86.06 96 THR A CA 1
ATOM 763 C C . THR A 1 96 ? -8.966 13.992 16.875 1.00 86.06 96 THR A C 1
ATOM 765 O O . THR A 1 96 ? -9.642 13.162 17.469 1.00 86.06 96 THR A O 1
ATOM 768 N N . ARG A 1 97 ? -7.757 14.381 17.304 1.00 80.69 97 ARG A N 1
ATOM 769 C CA . ARG A 1 97 ? -7.029 13.786 18.433 1.00 80.69 97 ARG A CA 1
ATOM 770 C C . ARG A 1 97 ? -7.872 13.706 19.708 1.00 80.69 97 ARG A C 1
ATOM 772 O O . ARG A 1 97 ? -7.995 12.630 20.269 1.00 80.69 97 ARG A O 1
ATOM 779 N N . ARG A 1 98 ? -8.535 14.801 20.105 1.00 85.25 98 ARG A N 1
ATOM 780 C CA . ARG A 1 98 ? -9.415 14.821 21.295 1.00 85.25 98 ARG A CA 1
ATOM 781 C C . ARG A 1 98 ? -10.584 13.833 21.198 1.00 85.25 98 ARG A C 1
ATOM 783 O O . ARG A 1 98 ? -10.988 13.260 22.196 1.00 85.25 98 ARG A O 1
ATOM 790 N N . LYS A 1 99 ? -11.126 13.607 19.994 1.00 88.38 99 LYS A N 1
ATOM 791 C CA . LYS A 1 99 ? -12.246 12.673 19.772 1.00 88.38 99 LYS A CA 1
ATOM 792 C C . LYS A 1 99 ? -11.835 11.210 19.986 1.00 88.38 99 LYS A C 1
ATOM 794 O O . LYS A 1 99 ? -12.690 10.390 20.309 1.00 88.38 99 LYS A O 1
ATOM 799 N N . TYR A 1 100 ? -10.559 10.895 19.768 1.00 90.69 100 TYR A N 1
ATOM 800 C CA . TYR A 1 100 ? -10.019 9.535 19.753 1.00 90.69 100 TYR A CA 1
ATOM 801 C C . TYR A 1 100 ? -8.905 9.330 20.786 1.00 90.69 100 TYR A C 1
ATOM 803 O O . TYR A 1 100 ? -8.062 8.454 20.616 1.00 90.69 100 TYR A O 1
ATOM 811 N N . GLU A 1 101 ? -8.889 10.137 21.846 1.00 90.06 101 GLU A N 1
ATOM 812 C CA . GLU A 1 101 ? -7.837 10.105 22.862 1.00 90.06 101 GLU A CA 1
ATOM 813 C C . GLU A 1 101 ? -7.751 8.749 23.572 1.00 90.06 101 GLU A C 1
ATOM 815 O O . GLU A 1 101 ? -6.652 8.231 23.755 1.00 90.06 101 GLU A O 1
ATOM 820 N N . VAL A 1 102 ? -8.895 8.135 23.894 1.00 91.00 102 VAL A N 1
ATOM 821 C CA . VAL A 1 102 ? -8.936 6.821 24.558 1.00 91.00 102 VAL A CA 1
ATOM 822 C C . VAL A 1 102 ? -8.321 5.751 23.659 1.00 91.00 102 VAL A C 1
ATOM 824 O O . VAL A 1 102 ? -7.547 4.930 24.134 1.00 91.00 102 VAL A O 1
ATOM 827 N N . PHE A 1 103 ? -8.598 5.792 22.352 1.00 92.69 103 PHE A N 1
ATOM 828 C CA . PHE A 1 103 ? -7.975 4.868 21.403 1.00 92.69 103 PHE A CA 1
ATOM 829 C C . PHE A 1 103 ? -6.478 5.106 21.264 1.00 92.69 103 PHE A C 1
ATOM 831 O O . PHE A 1 103 ? -5.711 4.155 21.265 1.00 92.69 103 PHE A O 1
ATOM 838 N N . GLN A 1 104 ? -6.053 6.366 21.149 1.00 92.50 104 GLN A N 1
ATOM 839 C CA . GLN A 1 104 ? -4.632 6.696 21.067 1.00 92.50 104 GLN A CA 1
ATOM 840 C C . GLN A 1 104 ? -3.870 6.175 22.288 1.00 92.50 104 GLN A C 1
ATOM 842 O O . GLN A 1 104 ? -2.787 5.625 22.127 1.00 92.50 104 GLN A O 1
ATOM 847 N N . ARG A 1 105 ? -4.439 6.343 23.485 1.00 91.12 105 ARG A N 1
ATOM 848 C CA . ARG A 1 105 ? -3.826 5.891 24.732 1.00 91.12 105 ARG A CA 1
ATOM 849 C C . ARG A 1 105 ? -3.770 4.371 24.824 1.00 91.12 105 ARG A C 1
ATOM 851 O O . ARG A 1 105 ? -2.689 3.856 25.058 1.00 91.12 105 ARG A O 1
ATOM 858 N N . ALA A 1 106 ? -4.873 3.676 24.543 1.00 92.00 106 ALA A N 1
ATOM 859 C CA . ALA A 1 106 ? -4.894 2.212 24.537 1.00 92.00 106 ALA A CA 1
ATOM 860 C C . ALA A 1 106 ? -3.835 1.632 23.581 1.00 92.00 106 ALA A C 1
ATOM 862 O O . ALA A 1 106 ? -3.076 0.751 23.960 1.00 92.00 106 ALA A O 1
ATOM 863 N N . LEU A 1 107 ? -3.702 2.197 22.373 1.00 93.56 107 LEU A N 1
ATOM 864 C CA . LEU A 1 107 ? -2.679 1.760 21.418 1.00 93.56 107 LEU A CA 1
ATOM 865 C C . LEU A 1 107 ? -1.240 2.001 21.914 1.00 93.56 107 LEU A C 1
ATOM 867 O O . LEU A 1 107 ? -0.344 1.258 21.525 1.00 93.56 107 LEU A O 1
ATOM 871 N N . LEU A 1 108 ? -1.003 3.045 22.717 1.00 93.06 108 LEU A N 1
ATOM 872 C CA . LEU A 1 108 ? 0.307 3.326 23.319 1.00 93.06 108 LEU A CA 1
ATOM 873 C C . LEU A 1 108 ? 0.594 2.398 24.508 1.00 93.06 108 LEU A C 1
ATOM 875 O O . LEU A 1 108 ? 1.700 1.880 24.611 1.00 93.06 108 LEU A O 1
ATOM 879 N N . GLU A 1 109 ? -0.390 2.193 25.387 1.00 92.19 109 GLU A N 1
ATOM 880 C CA . GLU A 1 109 ? -0.284 1.333 26.575 1.00 92.19 109 GLU A CA 1
ATOM 881 C C . GLU A 1 109 ? -0.063 -0.136 26.194 1.00 92.19 109 GLU A C 1
ATOM 883 O O . GLU A 1 109 ? 0.766 -0.807 26.800 1.00 92.19 109 GLU A O 1
ATOM 888 N N . GLU A 1 110 ? -0.734 -0.614 25.145 1.00 90.50 110 GLU A N 1
ATOM 889 C CA . GLU A 1 110 ? -0.552 -1.970 24.610 1.00 90.50 110 GLU A CA 1
ATOM 890 C C . GLU A 1 110 ? 0.692 -2.104 23.708 1.00 90.50 110 GLU A C 1
ATOM 892 O O . GLU A 1 110 ? 0.949 -3.171 23.157 1.00 90.50 110 GLU A O 1
ATOM 897 N N . GLY A 1 111 ? 1.462 -1.028 23.501 1.00 90.00 111 GLY A N 1
ATOM 898 C CA . GLY A 1 111 ? 2.661 -1.045 22.653 1.00 90.00 111 GLY A CA 1
ATOM 899 C C . GLY A 1 111 ? 2.391 -1.243 21.153 1.00 90.00 111 GLY A C 1
ATOM 900 O O . GLY A 1 111 ? 3.329 -1.406 20.375 1.00 90.00 111 GLY A O 1
ATOM 901 N N . LEU A 1 112 ? 1.127 -1.186 20.720 1.00 91.00 112 LEU A N 1
ATOM 902 C CA . LEU A 1 112 ? 0.710 -1.332 19.319 1.00 91.00 112 LEU A CA 1
ATOM 903 C C . LEU A 1 112 ? 1.157 -0.150 18.445 1.00 91.00 112 LEU A C 1
ATOM 905 O O . LEU A 1 112 ? 1.302 -0.278 17.227 1.00 91.00 112 LEU A O 1
ATOM 909 N N . VAL A 1 113 ? 1.376 1.015 19.059 1.00 91.31 113 VAL A N 1
ATOM 910 C CA . VAL A 1 113 ? 2.019 2.181 18.446 1.00 91.31 113 VAL A CA 1
ATOM 911 C C . VAL A 1 113 ? 3.007 2.808 19.425 1.00 91.31 113 VAL A C 1
ATOM 913 O O . VAL A 1 113 ? 2.852 2.705 20.635 1.00 91.31 113 VAL A O 1
ATOM 916 N N . THR A 1 114 ? 4.007 3.524 18.909 1.00 90.81 114 THR A N 1
ATOM 917 C CA . THR A 1 114 ? 4.977 4.243 19.753 1.00 90.81 114 THR A CA 1
ATOM 918 C C . THR A 1 114 ? 4.614 5.719 19.900 1.00 90.81 114 THR A C 1
ATOM 920 O O . THR A 1 114 ? 3.953 6.298 19.031 1.00 90.81 114 THR A O 1
ATOM 923 N N . GLN A 1 115 ? 5.126 6.378 20.944 1.00 90.88 115 GLN A N 1
ATOM 924 C CA . GLN A 1 115 ? 4.988 7.833 21.088 1.00 90.88 115 GLN A CA 1
ATOM 925 C C . GLN A 1 115 ? 5.566 8.569 19.867 1.00 90.88 115 GLN A C 1
ATOM 927 O O . GLN A 1 115 ? 4.923 9.456 19.306 1.00 90.88 115 GLN A O 1
ATOM 932 N N . LYS A 1 116 ? 6.709 8.093 19.355 1.00 89.12 116 LYS A N 1
ATOM 933 C CA . LYS A 1 116 ? 7.318 8.587 18.114 1.00 89.12 116 LYS A CA 1
ATOM 934 C C . LYS A 1 116 ? 6.335 8.540 16.938 1.00 89.12 116 LYS A C 1
ATOM 936 O O . LYS A 1 116 ? 6.235 9.521 16.206 1.00 89.12 116 LYS A O 1
ATOM 941 N N . THR A 1 117 ? 5.582 7.447 16.769 1.00 88.81 117 THR A N 1
ATOM 942 C CA . THR A 1 117 ? 4.542 7.299 15.729 1.00 88.81 117 THR A CA 1
ATOM 943 C C . THR A 1 117 ? 3.453 8.365 15.860 1.00 88.81 117 THR A C 1
ATOM 945 O O . THR A 1 117 ? 3.029 8.941 14.855 1.00 88.81 117 THR A O 1
ATOM 948 N N . VAL A 1 118 ? 3.008 8.647 17.087 1.00 89.12 118 VAL A N 1
ATOM 949 C CA . VAL A 1 118 ? 1.983 9.662 17.373 1.00 89.12 118 VAL A CA 1
ATOM 950 C C . VAL A 1 118 ? 2.492 11.074 17.076 1.00 89.12 118 VAL A C 1
ATOM 952 O O . VAL A 1 118 ? 1.738 11.883 16.531 1.00 89.12 118 VAL A O 1
ATOM 955 N N . ASP A 1 119 ? 3.758 11.357 17.373 1.00 89.00 119 ASP A N 1
ATOM 956 C CA . ASP A 1 119 ? 4.340 12.693 17.232 1.00 89.00 119 ASP A CA 1
ATOM 957 C C . ASP A 1 119 ? 4.628 13.059 15.769 1.00 89.00 119 ASP A C 1
ATOM 959 O O . ASP A 1 119 ? 4.252 14.137 15.302 1.00 89.00 119 ASP A O 1
ATOM 963 N N . ILE A 1 120 ? 5.237 12.146 15.003 1.00 86.88 120 ILE A N 1
ATOM 964 C CA . ILE A 1 120 ? 5.578 12.375 13.584 1.00 86.88 120 ILE A CA 1
ATOM 965 C C . ILE A 1 120 ? 4.398 12.103 12.641 1.00 86.88 120 ILE A C 1
ATOM 967 O O . ILE A 1 120 ? 4.331 12.617 11.518 1.00 86.88 120 ILE A O 1
ATOM 971 N N . GLY A 1 121 ? 3.452 11.278 13.090 1.00 85.00 121 GLY A N 1
ATOM 972 C CA . GLY A 1 121 ? 2.353 10.766 12.289 1.00 85.00 121 GLY A CA 1
ATOM 973 C C . GLY A 1 121 ? 1.497 11.839 11.614 1.00 85.00 121 GLY A C 1
ATOM 974 O O . GLY A 1 121 ? 1.199 11.688 10.430 1.00 85.00 121 GLY A O 1
ATOM 975 N N . PRO A 1 122 ? 1.136 12.961 12.267 1.00 85.62 122 PRO A N 1
ATOM 976 C CA . PRO A 1 122 ? 0.404 14.045 11.616 1.00 85.62 122 PRO A CA 1
ATOM 977 C C . PRO A 1 122 ? 1.076 14.580 10.343 1.00 85.62 122 PRO A C 1
ATOM 979 O O . PRO A 1 122 ? 0.384 14.853 9.359 1.00 85.62 122 PRO A O 1
ATOM 982 N N . ALA A 1 123 ? 2.407 14.713 10.336 1.00 83.00 123 ALA A N 1
ATOM 983 C CA . ALA A 1 123 ? 3.158 15.183 9.173 1.00 83.00 123 ALA A CA 1
ATOM 984 C C . ALA A 1 123 ? 3.175 14.132 8.052 1.00 83.00 123 ALA A C 1
ATOM 986 O O . ALA A 1 123 ? 2.915 14.461 6.891 1.00 83.00 123 ALA A O 1
ATOM 987 N N . ILE A 1 124 ? 3.386 12.863 8.413 1.00 81.56 124 ILE A N 1
ATOM 988 C CA . ILE A 1 124 ? 3.322 11.706 7.509 1.00 81.56 124 ILE A CA 1
ATOM 989 C C . ILE A 1 124 ? 1.937 11.615 6.855 1.00 81.56 124 ILE A C 1
ATOM 991 O O . ILE A 1 124 ? 1.815 11.658 5.632 1.00 81.56 124 ILE A O 1
ATOM 995 N N . VAL A 1 125 ? 0.868 11.601 7.652 1.00 79.25 125 VAL A N 1
ATOM 996 C CA . VAL A 1 125 ? -0.523 11.520 7.181 1.00 79.25 125 VAL A CA 1
ATOM 997 C C . VAL A 1 125 ? -0.876 12.685 6.262 1.00 79.25 125 VAL A C 1
ATOM 999 O O . VAL A 1 125 ? -1.532 12.487 5.238 1.00 79.25 125 VAL A O 1
ATOM 1002 N N . LYS A 1 126 ? -0.439 13.905 6.598 1.00 80.81 126 LYS A N 1
ATOM 1003 C CA . LYS A 1 126 ? -0.606 15.074 5.724 1.00 80.81 126 LYS A CA 1
ATOM 1004 C C . LYS A 1 126 ? 0.112 14.863 4.387 1.00 80.81 126 LYS A C 1
ATOM 1006 O O . LYS A 1 126 ? -0.460 15.161 3.342 1.00 80.81 126 LYS A O 1
ATOM 1011 N N . GLY A 1 127 ? 1.328 14.316 4.414 1.00 74.94 127 GLY A N 1
ATOM 1012 C CA . GLY A 1 127 ? 2.084 13.935 3.223 1.00 74.94 127 GLY A CA 1
ATOM 1013 C C . GLY A 1 127 ? 1.347 12.923 2.344 1.00 74.94 127 GLY A C 1
ATOM 1014 O O . GLY A 1 127 ? 1.229 13.161 1.144 1.00 74.94 127 GLY A O 1
ATOM 1015 N N . LEU A 1 128 ? 0.801 11.855 2.938 1.00 74.50 128 LEU A N 1
ATOM 1016 C CA . LEU A 1 128 ? 0.043 10.821 2.220 1.00 74.50 128 LEU A CA 1
ATOM 1017 C C . LEU A 1 128 ? -1.238 11.375 1.585 1.00 74.50 128 LEU A C 1
ATOM 1019 O O . LEU A 1 128 ? -1.502 11.124 0.415 1.00 74.50 128 LEU A O 1
ATOM 1023 N N . LYS A 1 129 ? -2.021 12.171 2.329 1.00 72.94 129 LYS A N 1
ATOM 1024 C CA . LYS A 1 129 ? -3.295 12.731 1.837 1.00 72.94 129 LYS A CA 1
ATOM 1025 C C . LYS A 1 129 ? -3.115 13.735 0.701 1.00 72.94 129 LYS A C 1
ATOM 1027 O O . LYS A 1 129 ? -3.945 13.795 -0.200 1.00 72.94 129 LYS A O 1
ATOM 1032 N N . ASN A 1 130 ? -2.058 14.541 0.757 1.00 68.69 130 ASN A N 1
ATOM 1033 C CA . ASN A 1 130 ? -1.808 15.575 -0.248 1.00 68.69 130 ASN A CA 1
ATOM 1034 C C . ASN A 1 130 ? -1.166 15.018 -1.524 1.00 68.69 130 ASN A C 1
ATOM 1036 O O . ASN A 1 130 ? -1.172 15.671 -2.570 1.00 68.69 130 ASN A O 1
ATOM 1040 N N . ALA A 1 131 ? -0.579 13.829 -1.452 1.00 63.12 131 ALA A N 1
ATOM 1041 C CA . ALA A 1 131 ? 0.085 13.222 -2.582 1.00 63.12 131 ALA A CA 1
ATOM 1042 C C . ALA A 1 131 ? -0.928 12.525 -3.501 1.00 63.12 131 ALA A C 1
ATOM 1044 O O . ALA A 1 131 ? -1.551 11.529 -3.152 1.00 63.12 131 ALA A O 1
ATOM 1045 N N . LYS A 1 132 ? -1.044 13.024 -4.735 1.00 70.25 132 LYS A N 1
ATOM 1046 C CA . LYS A 1 132 ? -1.730 12.335 -5.840 1.00 70.25 132 LYS A CA 1
ATOM 1047 C C . LYS A 1 132 ? -0.859 11.172 -6.358 1.00 70.25 132 LYS A C 1
ATOM 1049 O O . LYS A 1 132 ? -0.253 11.300 -7.425 1.00 70.25 132 LYS A O 1
ATOM 1054 N N . GLY A 1 133 ? -0.725 10.092 -5.587 1.00 83.19 133 GLY A N 1
ATOM 1055 C CA . GLY A 1 133 ? 0.125 8.939 -5.917 1.00 83.19 133 GLY A CA 1
ATOM 1056 C C . GLY A 1 133 ? -0.306 7.638 -5.236 1.00 83.19 133 GLY A C 1
ATOM 1057 O O . GLY A 1 133 ? -1.232 7.634 -4.431 1.00 83.19 133 GLY A O 1
ATOM 1058 N N . HIS A 1 134 ? 0.374 6.542 -5.566 1.00 89.94 134 HIS A N 1
ATOM 1059 C CA . HIS A 1 134 ? 0.106 5.219 -4.999 1.00 89.94 134 HIS A CA 1
ATOM 1060 C C . HIS A 1 134 ? 0.848 5.040 -3.680 1.00 89.94 134 HIS A C 1
ATOM 1062 O O . HIS A 1 134 ? 2.025 5.385 -3.581 1.00 89.94 134 HIS A O 1
ATOM 1068 N N . THR A 1 135 ? 0.181 4.480 -2.677 1.00 89.06 135 THR A N 1
ATOM 1069 C CA . THR A 1 135 ? 0.838 4.012 -1.455 1.00 89.06 135 THR A CA 1
ATOM 1070 C C . THR A 1 135 ? 1.087 2.522 -1.588 1.00 89.06 135 THR A C 1
ATOM 1072 O O . THR A 1 135 ? 0.129 1.775 -1.757 1.00 89.06 135 THR A O 1
ATOM 1075 N N . ILE A 1 136 ? 2.347 2.106 -1.519 1.00 91.62 136 ILE A N 1
ATOM 1076 C CA . ILE A 1 136 ? 2.772 0.704 -1.603 1.00 91.62 136 ILE A CA 1
ATOM 1077 C C . ILE A 1 136 ? 3.615 0.369 -0.379 1.00 91.62 136 ILE A C 1
ATOM 1079 O O . ILE A 1 136 ? 4.301 1.247 0.139 1.00 91.62 136 ILE A O 1
ATOM 1083 N N . TRP A 1 137 ? 3.572 -0.871 0.088 1.00 90.25 137 TRP A N 1
ATOM 1084 C CA . TRP A 1 137 ? 4.388 -1.285 1.237 1.00 90.25 137 TRP A CA 1
ATOM 1085 C C . TRP A 1 137 ? 4.823 -2.751 1.217 1.00 90.25 137 TRP A C 1
ATOM 1087 O O . TRP A 1 137 ? 5.504 -3.196 2.130 1.00 90.25 137 TRP A O 1
ATOM 1097 N N . ARG A 1 138 ? 4.438 -3.507 0.188 1.00 91.38 138 ARG A N 1
ATOM 1098 C CA . ARG A 1 138 ? 4.879 -4.888 -0.020 1.00 91.38 138 ARG A CA 1
ATOM 1099 C C . ARG A 1 138 ? 4.933 -5.225 -1.506 1.00 91.38 138 ARG A C 1
ATOM 1101 O O . ARG A 1 138 ? 4.259 -4.569 -2.309 1.00 91.38 138 ARG A O 1
ATOM 1108 N N . PHE A 1 139 ? 5.685 -6.262 -1.859 1.00 94.44 139 PHE A N 1
ATOM 1109 C CA . PHE A 1 139 ? 5.595 -6.870 -3.185 1.00 94.44 139 PHE A CA 1
ATOM 1110 C C . PHE A 1 139 ? 4.232 -7.550 -3.388 1.00 94.44 139 PHE A C 1
ATOM 1112 O O . PHE A 1 139 ? 3.518 -7.860 -2.431 1.00 94.44 139 PHE A O 1
ATOM 1119 N N . GLY A 1 140 ? 3.812 -7.685 -4.647 1.00 94.06 140 GLY A N 1
ATOM 1120 C CA . GLY A 1 140 ? 2.496 -8.231 -5.005 1.00 94.06 140 GLY A CA 1
ATOM 1121 C C . GLY A 1 140 ? 1.310 -7.308 -4.688 1.00 94.06 140 GLY A C 1
ATOM 1122 O O . GLY A 1 140 ? 0.154 -7.656 -4.922 1.00 94.06 140 GLY A O 1
ATOM 1123 N N . GLN A 1 141 ? 1.551 -6.106 -4.152 1.00 93.25 141 GLN A N 1
ATOM 1124 C CA . GLN A 1 141 ? 0.498 -5.109 -4.012 1.00 93.25 141 GLN A CA 1
ATOM 1125 C C . GLN A 1 141 ? 0.217 -4.462 -5.372 1.00 93.25 141 GLN A C 1
ATOM 1127 O O . GLN A 1 141 ? 1.001 -3.649 -5.864 1.00 93.25 141 GLN A O 1
ATOM 1132 N N . SER A 1 142 ? -0.935 -4.794 -5.946 1.00 95.88 142 SER A N 1
ATOM 1133 C CA . SER A 1 142 ? -1.397 -4.234 -7.213 1.00 95.88 142 SER A CA 1
ATOM 1134 C C . SER A 1 142 ? -1.831 -2.766 -7.099 1.00 95.88 142 SER A C 1
ATOM 1136 O O . SER A 1 142 ? -2.471 -2.354 -6.127 1.00 95.88 142 SER A O 1
ATOM 1138 N N . PHE A 1 143 ? -1.511 -1.971 -8.119 1.00 94.94 143 PHE A N 1
ATOM 1139 C CA . PHE A 1 143 ? -1.932 -0.579 -8.261 1.00 94.94 143 PHE A CA 1
ATOM 1140 C C . PHE A 1 143 ? -2.149 -0.213 -9.731 1.00 94.94 143 PHE A C 1
ATOM 1142 O O . PHE A 1 143 ? -1.499 -0.729 -10.636 1.00 94.94 143 PHE A O 1
ATOM 1149 N N . GLU A 1 144 ? -3.096 0.688 -9.975 1.00 95.12 144 GLU A N 1
ATOM 1150 C CA . GLU A 1 144 ? -3.457 1.091 -11.331 1.00 95.12 144 GLU A CA 1
ATOM 1151 C C . GLU A 1 144 ? -2.527 2.178 -11.867 1.00 95.12 144 GLU A C 1
ATOM 1153 O O . GLU A 1 144 ? -2.296 3.190 -11.212 1.00 95.12 144 GLU A O 1
ATOM 1158 N N . VAL A 1 145 ? -2.064 2.020 -13.098 1.00 94.81 145 VAL A N 1
ATOM 1159 C CA . VAL A 1 145 ? -1.306 3.023 -13.840 1.00 94.81 145 VAL A CA 1
ATOM 1160 C C . VAL A 1 145 ? -2.036 3.409 -15.121 1.00 94.81 145 VAL A C 1
ATOM 1162 O O . VAL A 1 145 ? -2.778 2.629 -15.715 1.00 94.81 145 VAL A O 1
ATOM 1165 N N . ILE A 1 146 ? -1.810 4.651 -15.539 1.00 93.69 146 ILE A N 1
ATOM 1166 C CA . ILE A 1 146 ? -2.361 5.232 -16.762 1.00 93.69 146 ILE A CA 1
ATOM 1167 C C . ILE A 1 146 ? -1.211 5.272 -17.781 1.00 93.69 146 ILE A C 1
ATOM 1169 O O . ILE A 1 146 ? -0.291 6.070 -17.573 1.00 93.69 146 ILE A O 1
ATOM 1173 N N . PRO A 1 147 ? -1.208 4.439 -18.842 1.00 92.06 147 PRO A N 1
ATOM 1174 C CA . PRO A 1 147 ? -0.059 4.284 -19.744 1.00 92.06 147 PRO A CA 1
ATOM 1175 C C . PRO A 1 147 ? 0.403 5.581 -20.412 1.00 92.06 147 PRO A C 1
ATOM 1177 O O . PRO A 1 147 ? 1.596 5.782 -20.622 1.00 92.06 147 PRO A O 1
ATOM 1180 N N . GLN A 1 148 ? -0.531 6.498 -20.670 1.00 91.19 148 GLN A N 1
ATOM 1181 C CA . GLN A 1 148 ? -0.259 7.804 -21.266 1.00 91.19 148 GLN A CA 1
ATOM 1182 C C . GLN A 1 148 ? 0.301 8.850 -20.294 1.00 91.19 148 GLN A C 1
ATOM 1184 O O . GLN A 1 148 ? 0.585 9.984 -20.681 1.00 91.19 148 GLN A O 1
ATOM 1189 N N . LYS A 1 149 ? 0.428 8.518 -19.008 1.00 90.44 149 LYS A N 1
ATOM 1190 C CA . LYS A 1 149 ? 0.914 9.455 -18.000 1.00 90.44 149 LYS A CA 1
ATOM 1191 C C . LYS A 1 149 ? 2.439 9.451 -17.971 1.00 90.44 149 LYS A C 1
ATOM 1193 O O . LYS A 1 149 ? 3.066 8.450 -17.641 1.00 90.44 149 LYS A O 1
ATOM 1198 N N . ALA A 1 150 ? 3.030 10.625 -18.180 1.00 89.62 150 ALA A N 1
ATOM 1199 C CA . ALA A 1 150 ? 4.480 10.797 -18.138 1.00 89.62 150 ALA A CA 1
ATOM 1200 C C . ALA A 1 150 ? 5.105 10.481 -16.768 1.00 89.62 150 ALA A C 1
ATOM 1202 O O . ALA A 1 150 ? 6.267 10.096 -16.703 1.00 89.62 150 ALA A O 1
ATOM 1203 N N . VAL A 1 151 ? 4.369 10.666 -15.662 1.00 91.56 151 VAL A N 1
ATOM 1204 C CA . VAL A 1 151 ? 4.894 10.471 -14.301 1.00 91.56 151 VAL A CA 1
ATOM 1205 C C . VAL A 1 151 ? 3.877 9.786 -13.393 1.00 91.56 151 VAL A C 1
ATOM 1207 O O . VAL A 1 151 ? 2.811 10.338 -13.102 1.00 91.56 151 VAL A O 1
ATOM 1210 N N . THR A 1 152 ? 4.268 8.648 -12.831 1.00 92.31 152 THR A N 1
ATOM 1211 C CA . THR A 1 152 ? 3.549 7.950 -11.761 1.00 92.31 152 THR A CA 1
ATOM 1212 C C . THR A 1 152 ? 4.298 8.140 -10.447 1.00 92.31 152 THR A C 1
ATOM 1214 O O . THR A 1 152 ? 5.507 7.939 -10.378 1.00 92.31 152 THR A O 1
ATOM 1217 N N . LYS A 1 153 ? 3.594 8.585 -9.402 1.00 92.56 153 LYS A N 1
ATOM 1218 C CA . LYS A 1 153 ? 4.179 8.906 -8.092 1.00 92.56 153 LYS A CA 1
ATOM 1219 C C . LYS A 1 153 ? 3.835 7.822 -7.087 1.00 92.56 153 LYS A C 1
ATOM 1221 O O . LYS A 1 153 ? 2.690 7.375 -7.048 1.00 92.56 153 LYS A O 1
ATOM 1226 N N . PHE A 1 154 ? 4.797 7.495 -6.239 1.00 92.25 154 PHE A N 1
ATOM 1227 C CA . PHE A 1 154 ? 4.669 6.478 -5.211 1.00 92.25 154 PHE A CA 1
ATOM 1228 C C . PHE A 1 154 ? 5.109 7.008 -3.857 1.00 92.25 154 PHE A C 1
ATOM 1230 O O . PHE A 1 154 ? 5.993 7.863 -3.749 1.00 92.25 154 PHE A O 1
ATOM 1237 N N . MET A 1 155 ? 4.481 6.458 -2.832 1.00 90.62 155 MET A N 1
ATOM 1238 C CA . MET A 1 155 ? 4.790 6.655 -1.431 1.00 90.62 155 MET A CA 1
ATOM 1239 C C . MET A 1 155 ? 4.976 5.286 -0.806 1.00 90.62 155 MET A C 1
ATOM 1241 O O . MET A 1 155 ? 4.080 4.447 -0.896 1.00 90.62 155 MET A O 1
ATOM 1245 N N . VAL A 1 156 ? 6.116 5.094 -0.164 1.00 90.81 156 VAL A N 1
ATOM 1246 C CA . VAL A 1 156 ? 6.455 3.869 0.547 1.00 90.81 156 VAL A CA 1
ATOM 1247 C C . VAL A 1 156 ? 6.578 4.245 2.018 1.00 90.81 156 VAL A 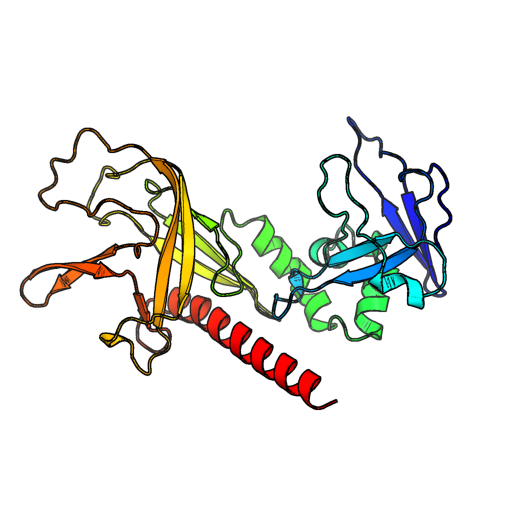C 1
ATOM 1249 O O . VAL A 1 156 ? 7.573 4.863 2.409 1.00 90.81 156 VAL A O 1
ATOM 1252 N N . PRO A 1 157 ? 5.521 4.035 2.822 1.00 86.00 157 PRO A N 1
ATOM 1253 C CA . PRO A 1 157 ? 5.572 4.372 4.231 1.00 86.00 157 PRO A CA 1
ATOM 1254 C C . PRO A 1 157 ? 6.547 3.434 4.939 1.00 86.00 157 PRO A C 1
ATOM 1256 O O . PRO A 1 157 ? 6.556 2.234 4.683 1.00 86.00 157 PRO A O 1
ATOM 1259 N N . THR A 1 158 ? 7.327 3.983 5.860 1.00 83.50 158 THR A N 1
ATOM 1260 C CA . THR A 1 158 ? 8.137 3.212 6.807 1.00 83.50 158 THR A CA 1
ATOM 1261 C C . THR A 1 158 ? 7.518 3.339 8.202 1.00 83.50 158 THR A C 1
ATOM 1263 O O . THR A 1 158 ? 6.474 3.976 8.387 1.00 83.50 158 THR A O 1
ATOM 1266 N N . SER A 1 159 ? 8.167 2.778 9.222 1.00 76.50 159 SER A N 1
ATOM 1267 C CA . SER A 1 159 ? 7.777 2.992 10.621 1.00 76.50 159 SER A CA 1
ATOM 1268 C C . SER A 1 159 ? 7.921 4.452 11.078 1.00 76.50 159 SER A C 1
ATOM 1270 O O . SER A 1 159 ? 7.293 4.851 12.059 1.00 76.50 159 SER A O 1
ATOM 1272 N N . SER A 1 160 ? 8.730 5.268 10.384 1.00 78.56 160 SER A N 1
ATOM 1273 C CA . SER A 1 160 ? 9.073 6.625 10.836 1.00 78.56 160 SER A CA 1
ATOM 1274 C C . SER A 1 160 ? 9.160 7.705 9.753 1.00 78.56 160 SER A C 1
ATOM 1276 O O . SER A 1 160 ? 9.376 8.877 10.056 1.00 78.56 160 SER A O 1
ATOM 1278 N N . SER A 1 161 ? 8.969 7.355 8.489 1.00 82.50 161 SER A N 1
ATOM 1279 C CA . SER A 1 161 ? 9.080 8.265 7.354 1.00 82.50 161 SER A CA 1
ATOM 1280 C C . SER A 1 161 ? 8.152 7.831 6.219 1.00 82.50 161 SER A C 1
ATOM 1282 O O . SER A 1 161 ? 7.421 6.843 6.308 1.00 82.50 161 SER A O 1
ATOM 1284 N N . ILE A 1 162 ? 8.165 8.600 5.133 1.00 86.00 162 ILE A N 1
ATOM 1285 C CA . ILE A 1 162 ? 7.606 8.184 3.849 1.00 86.00 162 ILE A CA 1
ATOM 1286 C C . ILE A 1 162 ? 8.705 8.369 2.824 1.00 86.00 162 ILE A C 1
ATOM 1288 O O . ILE A 1 162 ? 9.101 9.505 2.549 1.00 86.00 162 ILE A O 1
ATOM 1292 N N . GLU A 1 163 ? 9.140 7.273 2.223 1.00 90.25 163 GLU A N 1
ATOM 1293 C CA . GLU A 1 163 ? 9.991 7.340 1.049 1.00 90.25 163 GLU A CA 1
ATOM 1294 C C . GLU A 1 163 ? 9.132 7.639 -0.178 1.00 90.25 163 GLU A C 1
ATOM 1296 O O . GLU A 1 163 ? 8.002 7.164 -0.322 1.00 90.25 163 GLU A O 1
ATOM 1301 N N . ARG A 1 164 ? 9.636 8.503 -1.055 1.00 90.19 164 ARG A N 1
ATOM 1302 C CA . ARG A 1 164 ? 8.912 8.951 -2.243 1.00 90.19 164 ARG A CA 1
ATOM 1303 C C . ARG A 1 164 ? 9.713 8.585 -3.466 1.00 90.19 164 ARG A C 1
ATOM 1305 O O . ARG A 1 164 ? 10.893 8.898 -3.543 1.00 90.19 164 ARG A O 1
ATOM 1312 N N . MET A 1 165 ? 9.037 8.027 -4.457 1.00 93.12 165 MET A N 1
ATOM 1313 C CA . MET A 1 165 ? 9.636 7.806 -5.765 1.00 93.12 165 MET A CA 1
ATOM 1314 C C . MET A 1 165 ? 8.679 8.204 -6.877 1.00 93.12 165 MET A C 1
ATOM 1316 O O . MET A 1 165 ? 7.470 8.374 -6.685 1.00 93.12 165 MET A O 1
ATOM 1320 N N . LYS A 1 166 ? 9.245 8.379 -8.064 1.00 92.69 166 LYS A N 1
ATOM 1321 C CA . LYS A 1 166 ? 8.499 8.639 -9.285 1.00 92.69 166 LYS A CA 1
ATOM 1322 C C . LYS A 1 166 ? 9.038 7.736 -10.377 1.00 92.69 166 LYS A C 1
ATOM 1324 O O . LYS A 1 166 ? 10.246 7.675 -10.573 1.00 92.69 166 LYS A O 1
ATOM 1329 N N . LEU A 1 167 ? 8.139 7.086 -11.096 1.00 92.25 167 LEU A N 1
ATOM 1330 C CA . LEU A 1 167 ? 8.473 6.371 -12.316 1.00 92.25 167 LEU A CA 1
ATOM 1331 C C . LEU A 1 167 ? 8.007 7.217 -13.489 1.00 92.25 167 LEU A C 1
ATOM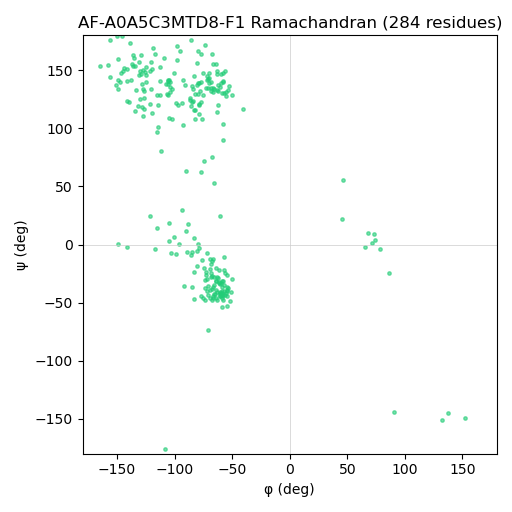 1333 O O . LEU A 1 167 ? 6.895 7.753 -13.473 1.00 92.25 167 LEU A O 1
ATOM 1337 N N . ARG A 1 168 ? 8.893 7.402 -14.463 1.00 91.00 168 ARG A N 1
ATOM 1338 C CA . ARG A 1 168 ? 8.623 8.205 -15.651 1.00 91.00 168 ARG A CA 1
ATOM 1339 C C . ARG A 1 168 ? 8.408 7.286 -16.838 1.00 91.00 168 ARG A C 1
ATOM 1341 O O . ARG A 1 168 ? 9.108 6.287 -16.938 1.00 91.00 168 ARG A O 1
ATOM 1348 N N . HIS A 1 169 ? 7.458 7.653 -17.693 1.00 88.69 169 HIS A N 1
ATOM 1349 C CA . HIS A 1 169 ? 7.236 7.036 -19.000 1.00 88.69 169 HIS A CA 1
ATOM 1350 C C . HIS A 1 169 ? 7.257 5.494 -18.954 1.00 88.69 169 HIS A C 1
ATOM 1352 O O . HIS A 1 169 ? 8.044 4.840 -19.621 1.00 88.69 169 HIS A O 1
ATOM 1358 N N . LEU A 1 170 ? 6.406 4.900 -18.108 1.00 90.62 170 LEU A N 1
ATOM 1359 C CA . LEU A 1 170 ? 6.440 3.456 -17.829 1.00 90.62 170 LEU A CA 1
ATOM 1360 C C . LEU A 1 170 ? 6.218 2.576 -19.065 1.00 90.62 170 LEU A C 1
ATOM 1362 O O . LEU A 1 170 ? 6.771 1.491 -19.131 1.00 90.62 170 LEU A O 1
ATOM 1366 N N . PHE A 1 171 ? 5.410 3.032 -20.020 1.00 90.81 171 PHE A N 1
ATOM 1367 C CA . PHE A 1 171 ? 5.013 2.240 -21.188 1.00 90.81 171 PHE A CA 1
ATOM 1368 C C . PHE A 1 171 ? 5.526 2.823 -22.500 1.00 90.81 171 PHE A C 1
ATOM 1370 O O . PHE A 1 171 ? 4.993 2.504 -23.560 1.00 90.81 171 PHE A O 1
ATOM 1377 N N . HIS A 1 172 ? 6.479 3.759 -22.441 1.00 87.50 172 HIS A N 1
ATOM 1378 C CA . HIS A 1 172 ? 6.913 4.478 -23.628 1.00 87.50 172 HIS A CA 1
ATOM 1379 C C . HIS A 1 172 ? 8.244 5.219 -23.408 1.00 87.50 172 HIS A C 1
ATOM 1381 O O . HIS A 1 172 ? 8.538 5.594 -22.281 1.00 87.50 172 HIS A O 1
ATOM 1387 N N . PRO A 1 173 ? 9.073 5.487 -24.430 1.00 86.81 173 PRO A N 1
ATOM 1388 C CA . PRO A 1 173 ? 10.290 6.274 -24.235 1.00 86.81 173 PRO A CA 1
ATOM 1389 C C . PRO A 1 173 ? 9.980 7.753 -23.947 1.00 86.81 173 PRO A C 1
ATOM 1391 O O . PRO A 1 173 ? 9.023 8.309 -24.492 1.00 86.81 173 PRO A O 1
ATOM 1394 N N . GLU A 1 174 ? 10.825 8.415 -23.145 1.00 83.94 174 GLU A N 1
ATOM 1395 C CA . GLU A 1 174 ? 10.686 9.841 -22.779 1.00 83.94 174 GLU A CA 1
ATOM 1396 C C . GLU A 1 174 ? 10.695 10.774 -23.999 1.00 83.94 174 GLU A C 1
ATOM 1398 O O . GLU A 1 174 ? 9.999 11.786 -24.016 1.00 83.94 174 GLU A O 1
ATOM 1403 N N . ARG A 1 175 ? 11.420 10.400 -25.061 1.00 83.94 175 ARG A N 1
ATOM 1404 C CA . ARG A 1 175 ? 11.494 11.177 -26.307 1.00 83.94 175 ARG A CA 1
ATOM 1405 C C . ARG A 1 175 ? 10.202 11.190 -27.129 1.00 83.94 175 ARG A C 1
ATOM 1407 O O . ARG A 1 175 ? 10.093 11.979 -28.066 1.00 83.94 175 ARG A O 1
ATOM 1414 N N . MET A 1 176 ? 9.231 10.328 -26.822 1.00 81.94 176 MET A N 1
ATOM 1415 C CA . MET A 1 176 ? 7.975 10.297 -27.570 1.00 81.94 176 MET A CA 1
ATOM 1416 C C . MET A 1 176 ? 6.992 11.343 -27.051 1.00 81.94 176 MET A C 1
ATOM 1418 O O . MET A 1 176 ? 6.615 11.342 -25.879 1.00 81.94 176 MET A O 1
ATOM 1422 N N . LYS A 1 177 ? 6.539 12.211 -27.962 1.00 78.94 177 LYS A N 1
ATOM 1423 C CA . LYS A 1 177 ? 5.575 13.286 -27.671 1.00 78.94 177 LYS A CA 1
ATOM 1424 C C . LYS A 1 177 ? 4.153 12.769 -27.454 1.00 78.94 177 LYS A C 1
ATOM 1426 O O . LYS A 1 177 ? 3.388 13.380 -26.715 1.00 78.94 177 LYS A O 1
ATOM 1431 N N . VAL A 1 178 ? 3.802 11.662 -28.108 1.00 82.94 178 VAL A N 1
ATOM 1432 C CA . VAL A 1 178 ? 2.484 11.030 -28.024 1.00 82.94 178 VAL A CA 1
ATOM 1433 C C . VAL A 1 178 ? 2.653 9.659 -27.390 1.00 82.94 178 VAL A C 1
ATOM 1435 O O . VAL A 1 178 ? 3.493 8.869 -27.820 1.00 82.94 178 VAL A O 1
ATOM 1438 N N . ALA A 1 179 ? 1.868 9.380 -26.352 1.00 86.25 179 ALA A N 1
ATOM 1439 C CA . ALA A 1 179 ? 1.870 8.066 -25.734 1.00 86.25 179 ALA A CA 1
ATOM 1440 C C . ALA A 1 179 ? 1.303 7.020 -26.714 1.00 86.25 179 ALA A C 1
ATOM 1442 O O . ALA A 1 179 ? 0.259 7.265 -27.324 1.00 86.25 179 ALA A O 1
ATOM 1443 N N . PRO A 1 180 ? 1.940 5.848 -26.851 1.00 88.38 180 PRO A N 1
ATOM 1444 C CA . PRO A 1 180 ? 1.541 4.821 -27.814 1.00 88.38 180 PRO A CA 1
ATOM 1445 C C . PRO A 1 180 ? 0.257 4.103 -27.390 1.00 88.38 180 PRO A C 1
ATOM 1447 O O . PRO A 1 180 ? -0.470 3.577 -28.234 1.00 88.38 180 PRO A O 1
ATOM 1450 N N . PHE A 1 181 ? -0.032 4.115 -26.086 1.00 90.69 181 PHE A N 1
ATOM 1451 C CA . PHE A 1 181 ? -1.165 3.438 -25.478 1.00 90.69 181 PHE A CA 1
ATOM 1452 C C . PHE A 1 181 ? -1.925 4.386 -24.559 1.00 90.69 181 PHE A C 1
ATOM 1454 O O . PHE A 1 181 ? -1.337 5.225 -23.872 1.00 90.69 181 PHE A O 1
ATOM 1461 N N . THR A 1 182 ? -3.237 4.196 -24.510 1.00 92.44 182 THR A N 1
ATOM 1462 C CA . THR A 1 182 ? -4.122 4.841 -23.544 1.00 92.44 182 THR A CA 1
ATOM 1463 C C . THR A 1 182 ? -4.929 3.797 -22.792 1.00 92.44 182 THR A C 1
ATOM 1465 O O . THR A 1 182 ? -5.190 2.713 -23.313 1.00 92.44 182 THR A O 1
ATOM 1468 N N . GLY A 1 183 ? -5.325 4.125 -21.564 1.00 94.00 183 GLY A N 1
ATOM 1469 C CA . GLY A 1 183 ? -6.241 3.302 -20.784 1.00 94.00 183 GLY A CA 1
ATOM 1470 C C . GLY A 1 183 ? -5.825 3.176 -19.327 1.00 94.00 183 GLY A C 1
ATOM 1471 O O . GLY A 1 183 ? -5.331 4.138 -18.732 1.00 94.00 183 GLY A O 1
ATOM 1472 N N . ARG A 1 184 ? -6.070 2.000 -18.749 1.00 96.19 184 ARG A N 1
ATOM 1473 C CA . ARG A 1 184 ? -5.874 1.693 -17.329 1.00 96.19 184 ARG A CA 1
ATOM 1474 C C . ARG A 1 184 ? -5.323 0.278 -17.217 1.00 96.19 184 ARG A C 1
ATOM 1476 O O . ARG A 1 184 ? -5.939 -0.663 -17.712 1.00 96.19 184 ARG A O 1
ATOM 1483 N N . ILE A 1 185 ? -4.169 0.139 -16.580 1.00 97.19 185 ILE A N 1
ATOM 1484 C CA . ILE A 1 185 ? -3.480 -1.144 -16.419 1.00 97.19 185 ILE A CA 1
ATOM 1485 C C . ILE A 1 185 ? -3.189 -1.342 -14.937 1.00 97.19 185 ILE A C 1
ATOM 1487 O O . ILE A 1 185 ? -2.699 -0.430 -14.274 1.00 97.19 185 ILE A O 1
ATOM 1491 N N . LEU A 1 186 ? -3.497 -2.520 -14.412 1.00 97.88 186 LEU A N 1
ATOM 1492 C CA . LEU A 1 186 ? -3.109 -2.933 -13.075 1.00 97.88 186 LEU A CA 1
ATOM 1493 C C . LEU A 1 186 ? -1.712 -3.551 -13.138 1.00 97.88 186 LEU A C 1
ATOM 1495 O O . LEU A 1 186 ? -1.474 -4.492 -13.894 1.00 97.88 186 LEU A O 1
ATOM 1499 N N . VAL A 1 187 ? -0.786 -3.016 -12.350 1.00 97.88 187 VAL A N 1
ATOM 1500 C CA . VAL A 1 187 ? 0.592 -3.509 -12.263 1.00 97.88 187 VAL A CA 1
ATOM 1501 C C . VAL A 1 187 ? 0.989 -3.735 -10.809 1.00 97.88 187 VAL A C 1
ATOM 1503 O O . VAL A 1 187 ? 0.354 -3.199 -9.899 1.00 97.88 187 VAL A O 1
ATOM 1506 N N . GLN A 1 188 ? 2.057 -4.493 -10.578 1.00 97.81 188 GLN A N 1
ATOM 1507 C CA . GLN A 1 188 ? 2.609 -4.699 -9.240 1.00 97.81 188 GLN A CA 1
ATOM 1508 C C . GLN A 1 188 ? 4.129 -4.818 -9.254 1.00 97.81 188 GLN A C 1
ATOM 1510 O O . GLN A 1 188 ? 4.715 -5.300 -10.223 1.00 97.81 188 GLN A O 1
ATOM 1515 N N . PHE A 1 189 ? 4.768 -4.383 -8.167 1.00 97.88 189 PHE A N 1
ATOM 1516 C CA . PHE A 1 189 ? 6.192 -4.639 -7.960 1.00 97.88 189 PHE A CA 1
ATOM 1517 C C . PHE A 1 189 ? 6.407 -6.081 -7.506 1.00 97.88 189 PHE A C 1
ATOM 1519 O O . PHE A 1 189 ? 5.669 -6.578 -6.651 1.00 97.88 189 PHE A O 1
ATOM 1526 N N . GLU A 1 190 ? 7.461 -6.708 -8.021 1.00 97.62 190 GLU A N 1
ATOM 1527 C CA . GLU A 1 190 ? 7.880 -8.066 -7.662 1.00 97.62 190 GLU A CA 1
ATOM 1528 C C . GLU A 1 190 ? 9.395 -8.136 -7.468 1.00 97.62 190 GLU A C 1
ATOM 1530 O O . GLU A 1 190 ? 10.144 -7.372 -8.087 1.00 97.62 190 GLU A O 1
ATOM 1535 N N . ARG A 1 191 ? 9.850 -9.093 -6.649 1.00 96.81 191 ARG A N 1
ATOM 1536 C CA . ARG A 1 191 ? 11.253 -9.522 -6.666 1.00 96.81 191 ARG A CA 1
ATOM 1537 C C . ARG A 1 191 ? 11.541 -10.127 -8.041 1.00 96.81 191 ARG A C 1
ATOM 1539 O O . ARG A 1 191 ? 10.765 -10.936 -8.543 1.00 96.81 191 ARG A O 1
ATOM 1546 N N . SER A 1 192 ? 12.648 -9.729 -8.653 1.00 97.56 192 SER A N 1
ATOM 1547 C CA . SER A 1 192 ? 13.039 -10.276 -9.946 1.00 97.56 192 SER A CA 1
ATOM 1548 C C . SER A 1 192 ? 13.434 -11.743 -9.827 1.00 97.56 192 SER A C 1
ATOM 1550 O O . SER A 1 192 ? 14.288 -12.087 -9.014 1.00 97.56 192 SER A O 1
ATOM 1552 N N . THR A 1 193 ? 12.903 -12.569 -10.722 1.00 96.38 193 THR A N 1
ATOM 1553 C CA . THR A 1 193 ? 13.333 -13.960 -10.935 1.00 96.38 193 THR A CA 1
ATOM 1554 C C . THR A 1 193 ? 14.162 -14.142 -12.209 1.00 96.38 193 THR A C 1
ATOM 1556 O O . THR A 1 193 ? 14.536 -15.262 -12.542 1.00 96.38 193 THR A O 1
ATOM 1559 N N . LEU A 1 194 ? 14.452 -13.052 -12.930 1.00 96.81 194 LEU A N 1
ATOM 1560 C CA . LEU A 1 194 ? 15.274 -13.080 -14.140 1.00 96.81 194 LEU A CA 1
ATOM 1561 C C . LEU A 1 194 ? 16.696 -13.598 -13.835 1.00 96.81 194 LEU A C 1
ATOM 1563 O O . LEU A 1 194 ? 17.280 -13.144 -12.841 1.00 96.81 194 LEU A O 1
ATOM 1567 N N . PRO A 1 195 ? 17.265 -14.501 -14.660 1.00 96.75 195 PRO A N 1
ATOM 1568 C CA . PRO A 1 195 ? 18.579 -15.102 -14.415 1.00 96.75 195 PRO A CA 1
ATOM 1569 C C . PRO A 1 195 ? 19.705 -14.083 -14.202 1.00 96.75 195 PRO A C 1
ATOM 1571 O O . PRO A 1 195 ? 20.530 -14.245 -13.308 1.00 96.75 195 PRO A O 1
ATOM 1574 N N . GLU A 1 196 ? 19.711 -12.988 -14.959 1.00 94.31 196 GLU A N 1
ATOM 1575 C CA . GLU A 1 196 ? 20.707 -11.916 -14.862 1.00 94.31 196 GLU A CA 1
ATOM 1576 C C . GLU A 1 196 ? 20.642 -11.119 -13.547 1.00 94.31 196 GLU A C 1
ATOM 1578 O O . GLU A 1 196 ? 21.568 -10.379 -13.214 1.00 94.31 196 GLU A O 1
ATOM 1583 N N . HIS A 1 197 ? 19.556 -11.262 -12.786 1.00 95.81 197 HIS A N 1
ATOM 1584 C CA . HIS A 1 197 ? 19.383 -10.652 -11.472 1.00 95.81 197 HIS A CA 1
ATOM 1585 C C . HIS A 1 197 ? 19.641 -11.639 -10.323 1.00 95.81 197 HIS A C 1
ATOM 1587 O O . HIS A 1 197 ? 19.418 -11.285 -9.159 1.00 95.81 197 HIS A O 1
ATOM 1593 N N . ALA A 1 198 ? 20.115 -12.855 -10.611 1.00 95.19 198 ALA A N 1
ATOM 1594 C CA . ALA A 1 198 ? 20.439 -13.843 -9.588 1.00 95.19 198 ALA A CA 1
ATOM 1595 C C . ALA A 1 198 ? 21.402 -13.268 -8.533 1.00 95.19 198 ALA A C 1
ATOM 1597 O O . ALA A 1 198 ? 22.388 -12.605 -8.851 1.00 95.19 198 ALA A O 1
ATOM 1598 N N . GLY A 1 199 ? 21.083 -13.494 -7.256 1.00 93.44 199 GLY A N 1
ATOM 1599 C CA . GLY A 1 199 ? 21.870 -12.992 -6.125 1.00 93.44 199 GLY A CA 1
ATOM 1600 C C . GLY A 1 199 ? 21.734 -11.490 -5.841 1.00 93.44 199 GLY A C 1
ATOM 1601 O O . GLY A 1 199 ? 22.405 -10.987 -4.943 1.00 93.44 199 GLY A O 1
ATOM 1602 N N . THR A 1 200 ? 20.872 -10.761 -6.557 1.00 95.38 200 THR A N 1
ATOM 1603 C CA . THR A 1 200 ? 20.662 -9.317 -6.346 1.00 95.38 200 THR A CA 1
ATOM 1604 C C . THR A 1 200 ? 19.305 -9.011 -5.714 1.00 95.38 200 THR A C 1
ATOM 1606 O O . THR A 1 200 ? 18.356 -9.792 -5.810 1.00 95.38 200 THR A O 1
ATOM 1609 N N . ARG A 1 201 ? 19.168 -7.821 -5.117 1.00 95.81 201 ARG A N 1
ATOM 1610 C CA . ARG A 1 201 ? 17.871 -7.274 -4.688 1.00 95.81 201 ARG A CA 1
ATOM 1611 C C . ARG A 1 201 ? 17.243 -6.444 -5.805 1.00 95.81 201 ARG A C 1
ATOM 1613 O O . ARG A 1 201 ? 17.045 -5.235 -5.688 1.00 95.81 201 ARG A O 1
ATOM 1620 N N . SER A 1 202 ? 16.936 -7.113 -6.911 1.00 96.88 202 SER A N 1
ATOM 1621 C CA . SER A 1 202 ? 16.317 -6.471 -8.069 1.00 96.88 202 SER A CA 1
ATOM 1622 C C . SER A 1 202 ? 14.795 -6.525 -8.012 1.00 96.88 202 SER A C 1
ATOM 1624 O O . SER A 1 202 ? 14.205 -7.554 -7.685 1.00 96.88 202 SER A O 1
ATOM 1626 N N . VAL A 1 203 ? 14.162 -5.411 -8.365 1.00 97.56 203 VAL A N 1
ATOM 1627 C CA . VAL A 1 203 ? 12.708 -5.263 -8.481 1.00 97.56 203 VAL A CA 1
ATOM 1628 C C . VAL A 1 203 ? 12.323 -5.169 -9.945 1.00 97.56 203 VAL A C 1
ATOM 1630 O O . VAL A 1 203 ? 12.970 -4.435 -10.688 1.00 97.56 203 VAL A O 1
ATOM 1633 N N . VAL A 1 204 ? 11.245 -5.845 -10.332 1.00 97.88 204 VAL A N 1
ATOM 1634 C CA . VAL A 1 204 ? 10.575 -5.693 -11.633 1.00 97.88 204 VAL A CA 1
ATOM 1635 C C . VAL A 1 204 ? 9.132 -5.226 -11.442 1.00 97.88 204 VAL A C 1
ATOM 1637 O O . VAL A 1 204 ? 8.614 -5.194 -10.323 1.00 97.88 204 VAL A O 1
ATOM 1640 N N . LEU A 1 205 ? 8.486 -4.828 -12.537 1.00 97.88 205 LEU A N 1
ATOM 1641 C CA . LEU A 1 205 ? 7.092 -4.393 -12.549 1.00 97.88 205 LEU A CA 1
ATOM 1642 C C . LEU A 1 205 ? 6.291 -5.314 -13.476 1.00 97.88 205 LEU A C 1
ATOM 1644 O O . LEU A 1 205 ? 6.520 -5.301 -14.683 1.00 97.88 205 LEU A O 1
ATOM 1648 N N . ARG A 1 206 ? 5.372 -6.110 -12.923 1.00 98.44 206 ARG A N 1
ATOM 1649 C CA . ARG A 1 206 ? 4.514 -7.029 -13.688 1.00 98.44 206 ARG A CA 1
ATOM 1650 C C . ARG A 1 206 ? 3.193 -6.377 -14.061 1.00 98.44 206 ARG A C 1
ATOM 1652 O O . ARG A 1 206 ? 2.600 -5.668 -13.246 1.00 98.44 206 ARG A O 1
ATOM 1659 N N . ILE A 1 207 ? 2.718 -6.659 -15.268 1.00 98.44 207 ILE A N 1
ATOM 1660 C CA . ILE A 1 207 ? 1.370 -6.349 -15.734 1.00 98.44 207 ILE A CA 1
ATOM 1661 C C . ILE A 1 207 ? 0.435 -7.444 -15.230 1.00 98.44 207 ILE A C 1
ATOM 1663 O O . ILE A 1 207 ? 0.479 -8.580 -15.689 1.00 98.44 207 ILE A O 1
ATOM 1667 N N . VAL A 1 208 ? -0.403 -7.104 -14.256 1.00 98.25 208 VAL A N 1
ATOM 1668 C CA . VAL A 1 208 ? -1.338 -8.050 -13.637 1.00 98.25 208 VAL A CA 1
ATOM 1669 C C . VAL A 1 208 ? -2.594 -8.180 -14.484 1.00 98.25 208 VAL A C 1
ATOM 1671 O O . VAL A 1 208 ? -3.050 -9.288 -14.734 1.00 98.25 208 VAL A O 1
ATOM 1674 N N . GLN A 1 209 ? -3.150 -7.047 -14.918 1.00 97.94 209 GLN A N 1
ATOM 1675 C CA . GLN A 1 209 ? -4.405 -7.014 -15.661 1.00 97.94 209 GLN A CA 1
ATOM 1676 C C . GLN A 1 209 ? -4.514 -5.747 -16.513 1.00 97.94 209 GLN A C 1
ATOM 1678 O O . GLN A 1 209 ? -4.118 -4.660 -16.083 1.00 97.94 209 GLN A O 1
ATOM 1683 N N . ILE A 1 210 ? -5.113 -5.852 -17.693 1.00 97.12 210 ILE A N 1
ATOM 1684 C CA . ILE A 1 210 ? -5.424 -4.726 -18.571 1.00 97.12 210 ILE A CA 1
ATOM 1685 C C . ILE A 1 210 ? -6.918 -4.416 -18.440 1.00 97.12 210 ILE A C 1
ATOM 1687 O O . ILE A 1 210 ? -7.774 -5.152 -18.914 1.00 97.12 210 ILE A O 1
ATOM 1691 N N . LEU A 1 211 ? -7.244 -3.299 -17.786 1.00 95.56 211 LEU A N 1
ATOM 1692 C CA . LEU A 1 211 ? -8.634 -2.912 -17.506 1.00 95.56 211 LEU A CA 1
ATOM 1693 C C . LEU A 1 211 ? -9.270 -2.152 -18.676 1.00 95.56 211 LEU A C 1
ATOM 1695 O O . LEU A 1 211 ? -10.462 -2.268 -18.939 1.00 95.56 211 LEU A O 1
ATOM 1699 N N . GLN A 1 212 ? -8.475 -1.319 -19.346 1.00 93.56 212 GLN A N 1
ATOM 1700 C CA . GLN A 1 212 ? -8.870 -0.552 -20.523 1.00 93.56 212 GLN A CA 1
ATOM 1701 C C . GLN A 1 212 ? -7.633 -0.329 -21.387 1.00 93.56 212 GLN A C 1
ATOM 1703 O O . GLN A 1 212 ? -6.579 0.029 -20.855 1.00 93.56 212 GLN A O 1
ATOM 1708 N N . TYR A 1 213 ? -7.766 -0.486 -22.704 1.00 90.31 213 TYR A N 1
ATOM 1709 C CA . TYR A 1 213 ? -6.647 -0.367 -23.631 1.00 90.31 213 TYR A CA 1
ATOM 1710 C C . TYR A 1 213 ? -7.081 0.152 -25.002 1.00 90.31 213 TYR A C 1
ATOM 1712 O O . TYR A 1 213 ? -8.055 -0.329 -25.577 1.00 90.31 213 TYR A O 1
ATOM 1720 N N . ALA A 1 214 ? -6.331 1.117 -25.531 1.00 89.56 214 ALA A N 1
ATOM 1721 C CA . ALA A 1 214 ? -6.411 1.540 -26.923 1.00 89.56 214 ALA A CA 1
ATOM 1722 C C . ALA A 1 214 ? -5.035 1.993 -27.433 1.00 89.56 214 ALA A C 1
ATOM 1724 O O . ALA A 1 214 ? -4.301 2.692 -26.724 1.00 89.56 214 ALA A O 1
ATOM 1725 N N . LYS A 1 215 ? -4.712 1.626 -28.679 1.00 87.38 215 LYS A N 1
ATOM 1726 C CA . LYS A 1 215 ? -3.516 2.090 -29.397 1.00 87.38 215 LYS A CA 1
ATOM 1727 C C . LYS A 1 215 ? -3.754 3.478 -29.983 1.00 87.38 215 LYS A C 1
ATOM 1729 O O . LYS A 1 215 ? -4.808 3.747 -30.561 1.00 87.38 215 LYS A O 1
ATOM 1734 N N . SER A 1 216 ? -2.760 4.348 -29.865 1.00 80.44 216 SER A N 1
ATOM 1735 C CA . SER A 1 216 ? -2.767 5.643 -30.545 1.00 80.44 216 SER A CA 1
ATOM 1736 C C . SER A 1 216 ? -2.598 5.453 -32.054 1.00 80.44 216 SER A C 1
ATOM 1738 O O . SER A 1 216 ? -1.789 4.640 -32.488 1.00 80.44 216 SER A O 1
ATOM 1740 N N . LYS A 1 217 ? -3.351 6.216 -32.856 1.00 70.69 217 LYS A N 1
ATOM 1741 C CA . LYS A 1 217 ? -3.401 6.067 -34.324 1.00 70.69 217 LYS A CA 1
ATOM 1742 C C . LYS A 1 217 ? -2.113 6.483 -35.055 1.00 70.69 217 LYS A C 1
ATOM 1744 O O . LYS A 1 217 ? -1.894 6.026 -36.166 1.00 70.69 217 LYS A O 1
ATOM 1749 N N . ASN A 1 218 ? -1.260 7.302 -34.432 1.00 57.81 218 ASN A N 1
ATOM 1750 C CA . ASN A 1 218 ? -0.031 7.828 -35.039 1.00 57.81 218 ASN A CA 1
ATOM 1751 C C . ASN A 1 218 ? 1.207 7.235 -34.349 1.00 57.81 218 ASN A C 1
ATOM 1753 O O . ASN A 1 218 ? 1.796 7.876 -33.478 1.00 57.81 218 ASN A O 1
ATOM 1757 N N . GLN A 1 219 ? 1.586 6.011 -34.721 1.00 57.19 219 GLN A N 1
ATOM 1758 C CA . GLN A 1 219 ? 2.826 5.361 -34.268 1.00 57.19 219 GLN A CA 1
ATOM 1759 C C . GLN A 1 219 ? 4.004 5.587 -35.239 1.00 57.19 219 GLN A C 1
ATOM 1761 O O . GLN A 1 219 ? 4.907 4.761 -35.304 1.00 57.19 219 GLN A O 1
ATOM 1766 N N . ASP A 1 220 ? 4.039 6.712 -35.964 1.00 52.84 220 ASP A N 1
ATOM 1767 C CA . ASP A 1 220 ? 5.182 7.104 -36.811 1.00 52.84 220 ASP A CA 1
ATOM 1768 C C . ASP A 1 220 ? 6.340 7.660 -35.971 1.00 52.84 220 ASP A C 1
ATOM 1770 O O . ASP A 1 220 ? 6.738 8.824 -36.043 1.00 52.84 220 ASP A O 1
ATOM 1774 N N . ILE A 1 221 ? 6.880 6.812 -35.107 1.00 53.84 221 ILE A N 1
ATOM 1775 C CA . ILE A 1 221 ? 8.136 7.055 -34.415 1.00 53.84 221 ILE A CA 1
ATOM 1776 C C . ILE A 1 221 ? 8.914 5.761 -34.596 1.00 53.84 221 ILE A C 1
ATOM 1778 O O . ILE A 1 221 ? 8.429 4.716 -34.185 1.00 53.84 221 ILE A O 1
ATOM 1782 N N . GLY A 1 222 ? 10.086 5.824 -35.236 1.00 60.88 222 GLY A N 1
ATOM 1783 C CA . GLY A 1 222 ? 10.887 4.678 -35.703 1.00 60.88 222 GLY A CA 1
ATOM 1784 C C . GLY A 1 222 ? 11.390 3.679 -34.647 1.00 60.88 222 GLY A C 1
ATOM 1785 O O . GLY A 1 222 ? 12.393 3.018 -34.881 1.00 60.88 222 GLY A O 1
ATOM 1786 N N . VAL A 1 223 ? 10.732 3.569 -33.490 1.00 68.75 223 VAL A N 1
ATOM 1787 C CA . VAL A 1 223 ? 10.889 2.492 -32.513 1.00 68.75 223 VAL A CA 1
ATOM 1788 C C . VAL A 1 223 ? 9.515 1.914 -32.203 1.00 68.75 223 VAL A C 1
ATOM 1790 O O . VAL A 1 223 ? 8.699 2.552 -31.535 1.00 68.75 223 VAL A O 1
ATOM 1793 N N . ALA A 1 224 ? 9.282 0.681 -32.650 1.00 81.56 224 ALA A N 1
ATOM 1794 C CA . ALA A 1 224 ? 8.105 -0.083 -32.262 1.00 81.56 224 ALA A CA 1
ATOM 1795 C C . ALA A 1 224 ? 8.129 -0.315 -30.742 1.00 81.56 224 ALA A C 1
ATOM 1797 O O . ALA A 1 224 ? 9.079 -0.889 -30.203 1.00 81.56 224 ALA A O 1
ATOM 1798 N N . VAL A 1 225 ? 7.104 0.172 -30.041 1.00 86.38 225 VAL A N 1
ATOM 1799 C CA . VAL A 1 225 ? 6.968 -0.004 -28.591 1.00 86.38 225 VAL A CA 1
ATOM 1800 C C . VAL A 1 225 ? 6.257 -1.330 -28.319 1.00 86.38 225 VAL A C 1
ATOM 1802 O O . VAL A 1 225 ? 5.156 -1.515 -28.842 1.00 86.38 225 VAL A O 1
ATOM 1805 N N . PRO A 1 226 ? 6.826 -2.230 -27.493 1.00 90.75 226 PRO A N 1
ATOM 1806 C CA . PRO A 1 226 ? 6.183 -3.476 -27.115 1.00 90.75 226 PRO A CA 1
ATOM 1807 C C . PRO A 1 226 ? 4.806 -3.223 -26.516 1.00 90.75 226 PRO A C 1
ATOM 1809 O O . PRO A 1 226 ? 4.631 -2.379 -25.632 1.00 90.75 226 PRO A O 1
ATOM 1812 N N . GLU A 1 227 ? 3.820 -3.963 -27.004 1.00 92.25 227 GLU A N 1
ATOM 1813 C CA . GLU A 1 227 ? 2.467 -3.870 -26.479 1.00 92.25 227 GLU A CA 1
ATOM 1814 C C . GLU A 1 227 ? 2.391 -4.493 -25.085 1.00 92.25 227 GLU A C 1
ATOM 1816 O O . GLU A 1 227 ? 2.922 -5.587 -24.882 1.00 92.25 227 GLU A O 1
ATOM 1821 N N . PRO A 1 228 ? 1.731 -3.829 -24.119 1.00 94.06 228 PRO A N 1
ATOM 1822 C CA . PRO A 1 228 ? 1.532 -4.403 -22.800 1.00 94.06 228 PRO A CA 1
ATOM 1823 C C . PRO A 1 228 ? 0.626 -5.633 -22.897 1.00 94.06 228 PRO A C 1
ATOM 1825 O O . PRO A 1 228 ? -0.430 -5.576 -23.530 1.00 94.06 228 PRO A O 1
ATOM 1828 N N . LYS A 1 229 ? 1.013 -6.722 -22.230 1.00 95.75 229 LYS A N 1
ATOM 1829 C CA . LYS A 1 229 ? 0.237 -7.963 -22.135 1.00 95.75 229 LYS A CA 1
ATOM 1830 C C . LYS A 1 229 ? 0.114 -8.392 -20.682 1.00 95.75 229 LYS A C 1
ATOM 1832 O O . LYS A 1 229 ? 1.017 -8.152 -19.885 1.00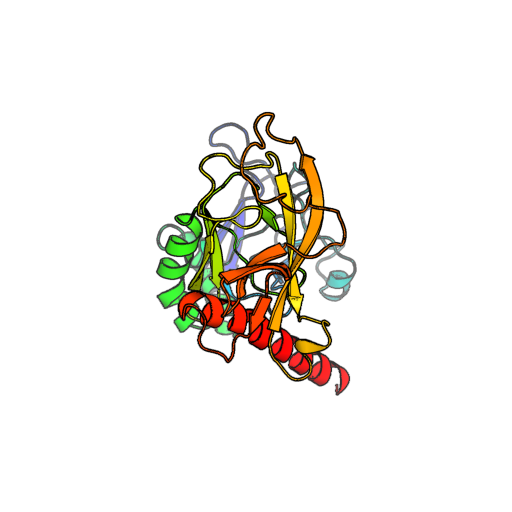 95.75 229 LYS A O 1
ATOM 1837 N N . GLU A 1 230 ? -1.010 -9.005 -20.333 1.00 97.81 230 GLU A N 1
ATOM 1838 C CA . GLU A 1 230 ? -1.205 -9.572 -18.997 1.00 97.81 230 GLU A CA 1
ATOM 1839 C C . GLU A 1 230 ? -0.191 -10.687 -18.738 1.00 97.81 230 GLU A C 1
ATOM 1841 O O . GLU A 1 230 ? 0.097 -11.493 -19.618 1.00 97.81 230 GLU A O 1
ATOM 1846 N N . GLY A 1 231 ? 0.373 -10.708 -17.535 1.00 97.56 231 GLY A N 1
ATOM 1847 C CA . GLY A 1 231 ? 1.436 -11.629 -17.152 1.00 97.56 231 GLY A CA 1
ATOM 1848 C C . GLY A 1 231 ? 2.842 -11.142 -17.503 1.00 97.56 231 GLY A C 1
ATOM 1849 O O . GLY A 1 231 ? 3.775 -11.518 -16.796 1.00 97.56 231 GLY A O 1
ATOM 1850 N N . ASP A 1 232 ? 3.017 -10.269 -18.496 1.00 97.25 232 ASP A N 1
ATOM 1851 C CA . ASP A 1 232 ? 4.342 -9.797 -18.917 1.00 97.25 232 ASP A CA 1
ATOM 1852 C C . ASP A 1 232 ? 4.930 -8.738 -17.968 1.00 97.25 232 ASP A C 1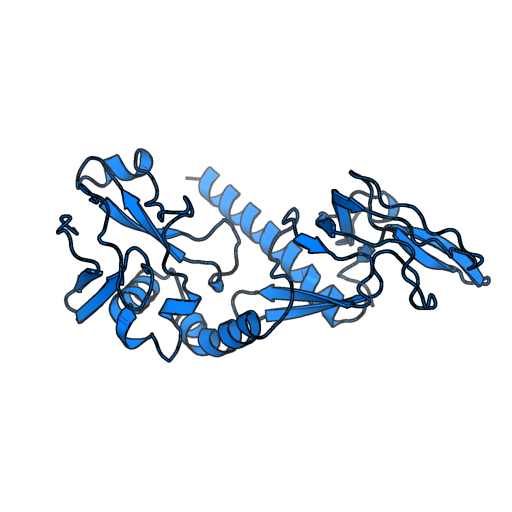
ATOM 1854 O O . ASP A 1 232 ? 4.244 -8.117 -17.146 1.00 97.25 232 ASP A O 1
ATOM 1858 N N . LEU A 1 233 ? 6.242 -8.515 -18.082 1.00 98.06 233 LEU A N 1
ATOM 1859 C CA . LEU A 1 233 ? 6.922 -7.416 -17.400 1.00 98.06 233 LEU A CA 1
ATOM 1860 C C . LEU A 1 233 ? 6.781 -6.120 -18.202 1.00 98.06 233 LEU A C 1
ATOM 1862 O O . LEU A 1 233 ? 6.809 -6.107 -19.431 1.00 98.06 233 LEU A O 1
ATOM 1866 N N . VAL A 1 234 ? 6.675 -4.999 -17.493 1.00 96.81 234 VAL A N 1
ATOM 1867 C CA . VAL A 1 234 ? 6.782 -3.672 -18.103 1.00 96.81 234 VAL A CA 1
ATOM 1868 C C . VAL A 1 234 ? 8.174 -3.527 -18.705 1.00 96.81 234 VAL A C 1
ATOM 1870 O O . VAL A 1 234 ? 9.161 -3.809 -18.033 1.00 96.81 234 VAL A O 1
ATOM 1873 N N . MET A 1 235 ? 8.258 -3.060 -19.949 1.00 95.25 235 MET A N 1
ATOM 1874 C CA . MET A 1 235 ? 9.516 -2.927 -20.686 1.00 95.25 235 MET A CA 1
ATOM 1875 C C . MET A 1 235 ? 10.016 -1.479 -20.670 1.00 95.25 235 MET A C 1
ATOM 1877 O O . MET A 1 235 ? 9.230 -0.533 -20.696 1.00 95.25 235 MET A O 1
ATOM 1881 N N . LYS A 1 236 ? 11.337 -1.292 -20.669 1.00 91.06 236 LYS A N 1
ATOM 1882 C CA . LYS A 1 236 ? 11.998 0.005 -20.852 1.00 91.06 236 LYS A CA 1
ATOM 1883 C C . LYS A 1 236 ? 12.998 -0.066 -21.999 1.00 91.06 236 LYS A C 1
ATOM 1885 O O . LYS A 1 236 ? 13.661 -1.083 -22.193 1.00 91.06 236 LYS A O 1
ATOM 1890 N N . LEU A 1 237 ? 13.136 1.041 -22.719 1.00 90.12 237 LEU A N 1
ATOM 1891 C CA . LEU A 1 237 ? 14.148 1.173 -23.757 1.00 90.12 237 LEU A CA 1
ATOM 1892 C C . LEU A 1 237 ? 15.498 1.475 -23.103 1.00 90.12 237 LEU A C 1
ATOM 1894 O O . LEU A 1 237 ? 15.643 2.480 -22.400 1.00 90.12 237 LEU A O 1
ATOM 1898 N N . ARG A 1 238 ? 16.481 0.607 -23.317 1.00 87.12 238 ARG A N 1
ATOM 1899 C CA . ARG A 1 238 ? 17.869 0.812 -22.911 1.00 87.12 238 ARG A CA 1
ATOM 1900 C C . ARG A 1 238 ? 18.684 1.178 -24.141 1.00 87.12 238 ARG A C 1
ATOM 1902 O O . ARG A 1 238 ? 18.580 0.532 -25.175 1.00 87.12 238 ARG A O 1
ATOM 1909 N N . ARG A 1 239 ? 19.538 2.191 -24.001 1.00 83.44 239 ARG A N 1
ATOM 1910 C CA . ARG A 1 239 ? 20.548 2.521 -25.007 1.00 83.44 239 ARG A CA 1
ATOM 1911 C C . ARG A 1 239 ? 21.856 1.816 -24.651 1.00 83.44 239 ARG A C 1
ATOM 1913 O O . ARG A 1 239 ? 22.356 1.985 -23.537 1.00 83.44 239 ARG A O 1
ATOM 1920 N N . GLY A 1 240 ? 22.362 0.994 -25.562 1.00 78.06 240 GLY A N 1
ATOM 1921 C CA . GLY A 1 240 ? 23.664 0.338 -25.462 1.00 78.06 240 GLY A CA 1
ATOM 1922 C C . GLY A 1 240 ? 24.828 1.303 -25.705 1.00 78.06 240 GLY A C 1
ATOM 1923 O O . GLY A 1 240 ? 24.630 2.450 -26.111 1.00 78.06 240 GLY A O 1
ATOM 1924 N N . SER A 1 241 ? 26.054 0.829 -25.467 1.00 75.62 241 SER A N 1
ATOM 1925 C CA . SER A 1 241 ? 27.302 1.584 -25.679 1.00 75.62 241 SER A CA 1
ATOM 1926 C C . SER A 1 241 ? 27.511 1.999 -27.137 1.00 75.62 241 SER A C 1
ATOM 1928 O O . SER A 1 241 ? 28.019 3.084 -27.395 1.00 75.62 241 SER A O 1
ATOM 1930 N N . GLU A 1 242 ? 27.057 1.177 -28.080 1.00 79.19 242 GLU A N 1
ATOM 1931 C CA . GLU A 1 242 ? 27.169 1.411 -29.528 1.00 79.19 242 GLU A CA 1
ATOM 1932 C C . GLU A 1 242 ? 25.963 2.172 -30.106 1.00 79.19 242 GLU A C 1
ATOM 1934 O O . GLU A 1 242 ? 25.766 2.243 -31.314 1.00 79.19 242 GLU A O 1
ATOM 1939 N N . GLY A 1 243 ? 25.106 2.731 -29.246 1.00 77.06 243 GLY A N 1
ATOM 1940 C CA . GLY A 1 243 ? 23.928 3.487 -29.668 1.00 77.06 243 GLY A CA 1
ATOM 1941 C C . GLY A 1 243 ? 22.735 2.637 -30.112 1.00 77.06 243 GLY A C 1
ATOM 1942 O O . GLY A 1 243 ? 21.674 3.216 -30.340 1.00 77.06 243 GLY A O 1
ATOM 1943 N N . GLN A 1 244 ? 22.873 1.307 -30.163 1.00 81.81 244 GLN A N 1
ATOM 1944 C CA . GLN A 1 244 ? 21.758 0.377 -30.346 1.00 81.81 244 GLN A CA 1
ATOM 1945 C C . GLN A 1 244 ? 20.740 0.531 -29.211 1.00 81.81 244 GLN A C 1
ATOM 1947 O O . GLN A 1 244 ? 21.105 0.706 -28.044 1.00 81.81 244 GLN A O 1
ATOM 1952 N N . GLU A 1 245 ? 19.457 0.490 -29.554 1.00 86.19 245 GLU A N 1
ATOM 1953 C CA . GLU A 1 245 ? 18.367 0.550 -28.588 1.00 86.19 245 GLU A CA 1
ATOM 1954 C C . GLU A 1 245 ? 17.722 -0.829 -28.459 1.00 86.19 245 GLU A C 1
ATOM 1956 O O . GLU A 1 245 ? 17.353 -1.449 -29.453 1.00 86.19 245 GLU A O 1
ATOM 1961 N N . GLU A 1 246 ? 17.577 -1.296 -27.224 1.00 90.31 246 GLU A N 1
ATOM 1962 C CA . GLU A 1 246 ? 17.012 -2.603 -26.908 1.00 90.31 246 GLU A CA 1
ATOM 1963 C C . GLU A 1 246 ? 15.901 -2.453 -25.866 1.00 90.31 246 GLU A C 1
ATOM 1965 O O . GLU A 1 246 ? 16.023 -1.699 -24.893 1.00 90.31 246 GLU A O 1
ATOM 1970 N N . TRP A 1 247 ? 14.804 -3.180 -26.065 1.00 91.62 247 TRP A N 1
ATOM 1971 C CA . TRP A 1 247 ? 13.739 -3.291 -25.079 1.00 91.62 247 TRP A CA 1
ATOM 1972 C C . TRP A 1 247 ? 14.089 -4.361 -24.057 1.00 91.62 247 TRP A C 1
ATOM 1974 O O . TRP A 1 247 ? 14.129 -5.543 -24.378 1.00 91.62 247 TRP A O 1
ATOM 1984 N N . ILE A 1 248 ? 14.271 -3.945 -22.809 1.00 93.75 248 ILE A N 1
ATOM 1985 C CA . ILE A 1 248 ? 14.541 -4.851 -21.691 1.00 93.75 248 ILE A CA 1
ATOM 1986 C C . ILE A 1 248 ? 13.457 -4.712 -20.623 1.00 93.75 248 ILE A C 1
ATOM 1988 O O . ILE A 1 248 ? 12.831 -3.649 -20.530 1.00 93.75 248 ILE A O 1
ATOM 1992 N N . PRO A 1 249 ? 13.240 -5.726 -19.772 1.00 96.19 249 PRO A N 1
ATOM 1993 C CA . PRO A 1 249 ? 12.371 -5.572 -18.619 1.00 96.19 249 PRO A CA 1
ATOM 1994 C C . PRO A 1 249 ? 12.775 -4.363 -17.770 1.00 96.19 249 PRO A C 1
ATOM 1996 O O . PRO A 1 249 ? 13.954 -4.099 -17.500 1.00 96.19 249 PRO A O 1
ATOM 1999 N N . TRP A 1 250 ? 11.784 -3.594 -17.333 1.00 95.25 250 TRP A N 1
ATOM 2000 C CA . TRP A 1 250 ? 11.990 -2.563 -16.338 1.00 95.25 250 TRP A CA 1
ATOM 2001 C C . TRP A 1 250 ? 12.439 -3.244 -15.051 1.00 95.25 250 TRP A C 1
ATOM 2003 O O . TRP A 1 250 ? 11.687 -3.994 -14.429 1.00 95.25 250 TRP A O 1
ATOM 2013 N N . SER A 1 251 ? 13.680 -2.970 -14.666 1.00 94.88 251 SER A N 1
ATOM 2014 C CA . SER A 1 251 ? 14.237 -3.422 -13.403 1.00 94.88 251 SER A CA 1
ATOM 2015 C C . SER A 1 251 ? 14.997 -2.321 -12.675 1.00 94.88 251 SER A C 1
ATOM 2017 O O . SER A 1 251 ? 15.515 -1.376 -13.294 1.00 94.88 251 SER A O 1
ATOM 2019 N N . VAL A 1 252 ? 15.052 -2.464 -11.351 1.00 94.88 252 VAL A N 1
ATOM 2020 C CA . VAL A 1 252 ? 15.862 -1.657 -10.436 1.00 94.88 252 VAL A CA 1
ATOM 2021 C C . VAL A 1 252 ? 16.565 -2.583 -9.456 1.00 94.88 252 VAL A C 1
ATOM 2023 O O . VAL A 1 252 ? 15.912 -3.199 -8.621 1.00 94.88 252 VAL A O 1
ATOM 2026 N N . ASP A 1 253 ? 17.890 -2.633 -9.531 1.00 94.44 253 ASP A N 1
ATOM 2027 C CA . ASP A 1 253 ? 18.735 -3.189 -8.474 1.00 94.44 253 ASP A CA 1
ATOM 2028 C C . ASP A 1 253 ? 18.863 -2.138 -7.363 1.00 94.44 253 ASP A C 1
ATOM 2030 O O . ASP A 1 253 ? 19.432 -1.061 -7.582 1.00 94.44 253 ASP A O 1
ATOM 2034 N N . VAL A 1 254 ? 18.280 -2.408 -6.189 1.00 94.75 254 VAL A N 1
ATOM 2035 C CA . VAL A 1 254 ? 18.205 -1.417 -5.100 1.00 94.75 254 VAL A CA 1
ATOM 2036 C C . VAL A 1 254 ? 19.552 -1.163 -4.421 1.00 94.75 254 VAL A C 1
ATOM 2038 O O . VAL A 1 254 ? 19.647 -0.241 -3.608 1.00 94.75 254 VAL A O 1
ATOM 2041 N N . ASP A 1 255 ? 20.585 -1.940 -4.750 1.00 92.56 255 ASP A N 1
ATOM 2042 C CA . ASP A 1 255 ? 21.927 -1.828 -4.174 1.00 92.56 255 ASP A CA 1
ATOM 2043 C C . ASP A 1 255 ? 22.933 -1.140 -5.113 1.00 92.56 255 ASP A C 1
ATOM 2045 O O . ASP A 1 255 ? 24.038 -0.792 -4.695 1.00 92.56 255 ASP A O 1
ATOM 2049 N N . LYS A 1 256 ? 22.544 -0.856 -6.364 1.00 86.50 256 LYS A N 1
ATOM 2050 C CA . LYS A 1 256 ? 23.375 -0.142 -7.351 1.00 86.50 256 LYS A CA 1
ATOM 2051 C C . LYS A 1 256 ? 23.043 1.353 -7.443 1.00 86.50 256 LYS A C 1
ATOM 2053 O O . LYS A 1 256 ? 22.050 1.839 -6.902 1.00 86.50 256 LYS A O 1
ATOM 2058 N N . LYS A 1 257 ? 23.882 2.105 -8.176 1.00 67.62 257 LYS A N 1
ATOM 2059 C CA . LYS A 1 257 ? 23.685 3.534 -8.503 1.00 67.62 257 LYS A CA 1
ATOM 2060 C C . LYS A 1 257 ? 22.478 3.738 -9.441 1.00 67.62 257 LYS A C 1
ATOM 2062 O O . LYS A 1 257 ? 22.637 3.985 -10.632 1.00 67.62 257 LYS A O 1
ATOM 2067 N N . TYR A 1 258 ? 21.267 3.629 -8.908 1.00 68.81 258 TYR A N 1
ATOM 2068 C CA . TYR A 1 258 ? 20.021 4.109 -9.521 1.00 68.81 258 TYR A CA 1
ATOM 2069 C C . TYR A 1 258 ? 19.689 5.509 -8.962 1.00 68.81 258 TYR A C 1
ATOM 2071 O O . TYR A 1 258 ? 20.281 5.872 -7.941 1.00 68.81 258 TYR A O 1
ATOM 2079 N N . PRO A 1 259 ? 18.758 6.310 -9.541 1.00 75.06 259 PRO A N 1
ATOM 2080 C CA . PRO A 1 259 ? 18.202 7.464 -8.837 1.00 75.06 259 PRO A CA 1
ATOM 2081 C C . PRO A 1 259 ? 17.930 7.135 -7.369 1.00 75.06 259 PRO A C 1
ATOM 2083 O O . PRO A 1 259 ? 17.138 6.230 -7.070 1.00 75.06 259 PRO A O 1
ATOM 2086 N N . VAL A 1 260 ? 18.645 7.836 -6.483 1.00 79.38 260 VAL A N 1
ATOM 2087 C CA . VAL A 1 260 ? 18.814 7.467 -5.070 1.00 79.38 260 VAL A CA 1
ATOM 2088 C C . VAL A 1 260 ? 17.457 7.283 -4.399 1.00 79.38 260 VAL A C 1
ATOM 2090 O O . VAL A 1 260 ? 17.270 6.355 -3.621 1.00 79.38 260 VAL A O 1
ATOM 2093 N N . GLU A 1 261 ? 16.471 8.100 -4.761 1.00 87.56 261 GLU A N 1
ATOM 2094 C CA . GLU A 1 261 ? 15.130 8.073 -4.187 1.00 87.56 261 GLU A CA 1
ATOM 2095 C C . GLU A 1 261 ? 14.321 6.838 -4.606 1.00 87.56 261 GLU A C 1
ATOM 2097 O O . GLU A 1 261 ? 13.564 6.302 -3.801 1.00 87.56 261 GLU A O 1
ATOM 2102 N N . THR A 1 262 ? 14.481 6.359 -5.846 1.00 91.00 262 THR A N 1
ATOM 2103 C CA . THR A 1 262 ? 13.754 5.170 -6.331 1.00 91.00 262 THR A CA 1
ATOM 2104 C C . THR A 1 262 ? 14.317 3.904 -5.703 1.00 91.00 262 THR A C 1
ATOM 2106 O O . THR A 1 262 ? 13.552 3.108 -5.164 1.00 91.00 262 THR A O 1
ATOM 2109 N N . ALA A 1 263 ? 15.645 3.747 -5.699 1.00 92.25 263 ALA A N 1
ATOM 2110 C CA . ALA A 1 263 ? 16.289 2.618 -5.029 1.00 92.25 263 ALA A CA 1
ATOM 2111 C C . ALA A 1 263 ? 15.986 2.615 -3.524 1.00 92.25 263 ALA A C 1
ATOM 2113 O O . ALA A 1 263 ? 15.600 1.584 -2.981 1.00 92.25 263 ALA A O 1
ATOM 2114 N N . LYS A 1 264 ? 16.072 3.779 -2.862 1.00 91.69 264 LYS A N 1
ATOM 2115 C CA . LYS A 1 264 ? 15.748 3.918 -1.437 1.00 91.69 264 LYS A CA 1
ATOM 2116 C C . LYS A 1 264 ? 14.304 3.516 -1.131 1.00 91.69 264 LYS A C 1
ATOM 2118 O O . LYS A 1 264 ? 14.082 2.764 -0.191 1.00 91.69 264 LYS A O 1
ATOM 2123 N N . ALA A 1 265 ? 13.338 3.976 -1.925 1.00 93.06 265 ALA A N 1
ATOM 2124 C CA . ALA A 1 265 ? 11.932 3.636 -1.727 1.00 93.06 265 ALA A CA 1
ATOM 2125 C C . ALA A 1 265 ? 11.646 2.143 -1.958 1.00 93.06 265 ALA A C 1
ATOM 2127 O O . ALA A 1 265 ? 10.918 1.536 -1.180 1.00 93.06 265 ALA A O 1
ATOM 2128 N N . LEU A 1 266 ? 12.227 1.538 -2.998 1.00 95.19 266 LEU A N 1
ATOM 2129 C CA . LEU A 1 266 ? 12.036 0.114 -3.292 1.00 95.19 266 LEU A CA 1
ATOM 2130 C C . LEU A 1 266 ? 12.746 -0.802 -2.291 1.00 95.19 266 LEU A C 1
ATOM 2132 O O . LEU A 1 266 ? 12.252 -1.894 -2.024 1.00 95.19 266 LEU A O 1
ATOM 2136 N N . ARG A 1 267 ? 13.860 -0.359 -1.695 1.00 94.31 267 ARG A N 1
ATOM 2137 C CA . ARG A 1 267 ? 14.567 -1.113 -0.650 1.00 94.31 267 ARG A CA 1
ATOM 2138 C C . ARG A 1 267 ? 13.675 -1.407 0.556 1.00 94.31 267 ARG A C 1
ATOM 2140 O O . ARG A 1 267 ? 13.730 -2.513 1.082 1.00 94.31 267 ARG A O 1
ATOM 2147 N N . VAL A 1 268 ? 12.796 -0.468 0.912 1.00 92.38 268 VAL A N 1
ATOM 2148 C CA . VAL A 1 268 ? 11.819 -0.645 1.999 1.00 92.38 268 VAL A CA 1
ATOM 2149 C C . VAL A 1 268 ? 10.932 -1.873 1.764 1.00 92.38 268 VAL A C 1
ATOM 2151 O O . VAL A 1 268 ? 10.611 -2.570 2.715 1.00 92.38 268 VAL A O 1
ATOM 2154 N N . LEU A 1 269 ? 10.577 -2.198 0.512 1.00 92.75 269 LEU A N 1
ATOM 2155 C CA . LEU A 1 269 ? 9.738 -3.369 0.215 1.00 92.75 269 LEU A CA 1
ATOM 2156 C C . LEU A 1 269 ? 10.437 -4.693 0.562 1.00 92.75 269 LEU A C 1
ATOM 2158 O O . LEU A 1 269 ? 9.780 -5.626 1.016 1.00 92.75 269 LEU A O 1
ATOM 2162 N N . PHE A 1 270 ? 11.762 -4.765 0.388 1.00 92.75 270 PHE A N 1
ATOM 2163 C CA . PHE A 1 270 ? 12.551 -5.917 0.829 1.00 92.75 270 PHE A CA 1
ATOM 2164 C C . PHE A 1 270 ? 12.609 -5.997 2.354 1.00 92.75 270 PHE A C 1
ATOM 2166 O O . PHE A 1 270 ? 12.396 -7.066 2.914 1.00 92.75 270 PHE A O 1
ATOM 2173 N N . GLU A 1 271 ? 12.874 -4.872 3.022 1.00 88.75 271 GLU A N 1
ATOM 2174 C CA . GLU A 1 271 ? 12.937 -4.796 4.488 1.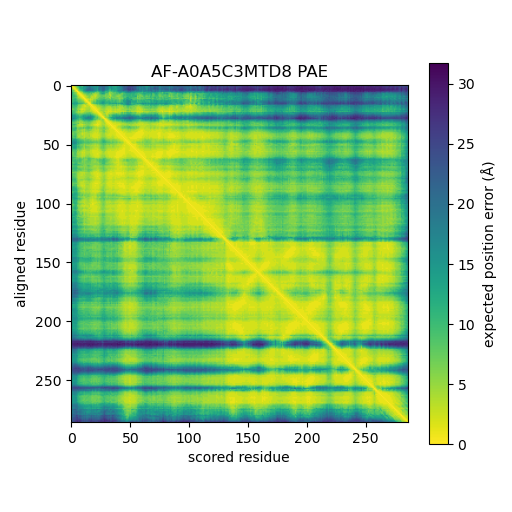00 88.75 271 GLU A CA 1
ATOM 2175 C C . GLU A 1 271 ? 11.609 -5.226 5.129 1.00 88.75 271 GLU A C 1
ATOM 2177 O O . GLU A 1 271 ? 11.608 -5.974 6.106 1.00 88.75 271 GLU A O 1
ATOM 2182 N N . SER A 1 272 ? 10.479 -4.823 4.537 1.00 84.12 272 SER A N 1
ATOM 2183 C CA . SER A 1 272 ? 9.147 -5.249 4.966 1.00 84.12 272 SER A CA 1
ATOM 2184 C C . SER A 1 272 ? 8.956 -6.765 4.878 1.00 84.12 272 SER A C 1
ATOM 2186 O O . SER A 1 272 ? 8.447 -7.352 5.825 1.00 84.12 272 SER A O 1
ATOM 2188 N N . GLU A 1 273 ? 9.373 -7.424 3.793 1.00 83.75 273 GLU A N 1
ATOM 2189 C CA . GLU A 1 273 ? 9.226 -8.883 3.665 1.00 83.75 273 GLU A CA 1
ATOM 2190 C C . GLU A 1 273 ? 10.127 -9.679 4.609 1.00 83.75 273 GLU A C 1
ATOM 2192 O O . GLU A 1 273 ? 9.696 -10.697 5.145 1.00 83.75 273 GL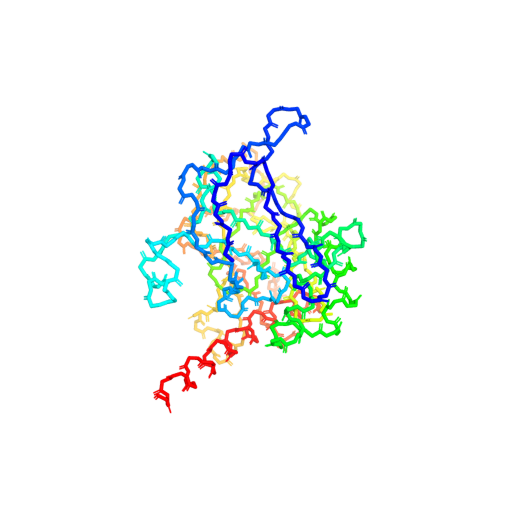U A O 1
ATOM 2197 N N . GLU A 1 274 ? 11.372 -9.245 4.819 1.00 83.25 274 GLU A N 1
ATOM 2198 C CA . GLU A 1 274 ? 12.262 -9.939 5.756 1.00 83.25 274 GLU A CA 1
ATOM 2199 C C . GLU A 1 274 ? 11.722 -9.856 7.192 1.00 83.25 274 GLU A C 1
ATOM 2201 O O . GLU A 1 274 ? 11.852 -10.814 7.952 1.00 83.25 274 GLU A O 1
ATOM 2206 N N . HIS A 1 275 ? 11.029 -8.764 7.537 1.00 75.00 275 HIS A N 1
ATOM 2207 C CA . HIS A 1 275 ? 10.308 -8.663 8.803 1.00 75.00 275 HIS A CA 1
ATOM 2208 C C . HIS A 1 275 ? 9.144 -9.666 8.899 1.00 75.00 275 HIS A C 1
ATOM 2210 O O . HIS A 1 275 ? 9.033 -10.327 9.926 1.00 75.00 275 HIS A O 1
ATOM 2216 N N . ILE A 1 276 ? 8.341 -9.856 7.834 1.00 72.56 276 ILE A N 1
ATOM 2217 C CA . ILE A 1 276 ? 7.265 -10.879 7.802 1.00 72.56 276 ILE A CA 1
ATOM 2218 C C . ILE A 1 276 ? 7.831 -12.258 8.132 1.00 72.56 276 ILE A C 1
ATOM 2220 O O . ILE A 1 276 ? 7.355 -12.919 9.049 1.00 72.56 276 ILE A O 1
ATOM 2224 N N . LYS A 1 277 ? 8.881 -12.669 7.411 1.00 76.31 277 LYS A N 1
ATOM 2225 C CA . LYS A 1 277 ? 9.471 -14.007 7.558 1.00 76.31 277 LYS A CA 1
ATOM 2226 C C . LYS A 1 277 ? 10.025 -14.252 8.961 1.00 76.31 277 LYS A C 1
ATOM 2228 O O . LYS A 1 277 ? 10.050 -15.389 9.419 1.00 76.31 277 LYS A O 1
ATOM 2233 N N . GLN A 1 278 ? 10.527 -13.210 9.624 1.00 71.75 278 GLN A N 1
ATOM 2234 C CA . GLN A 1 278 ? 11.014 -13.309 11.001 1.00 71.75 278 GLN A CA 1
ATOM 2235 C C . GLN A 1 278 ? 9.865 -13.474 11.997 1.00 71.75 278 GLN A C 1
ATOM 2237 O O . GLN A 1 278 ? 9.998 -14.263 12.927 1.00 71.75 278 GLN A O 1
ATOM 2242 N N . THR A 1 279 ? 8.749 -12.767 11.796 1.00 67.94 279 THR A N 1
ATOM 2243 C CA . THR A 1 279 ? 7.555 -12.911 12.637 1.00 67.94 279 THR A C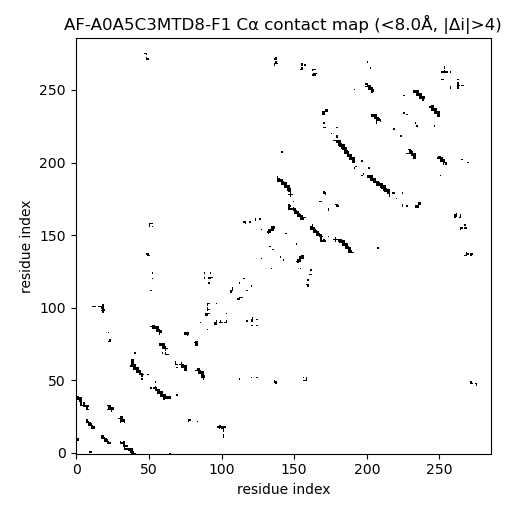A 1
ATOM 2244 C C . THR A 1 279 ? 6.923 -14.294 12.475 1.00 67.94 279 THR A C 1
ATOM 2246 O O . THR A 1 279 ? 6.685 -14.960 13.472 1.00 67.94 279 THR A O 1
ATOM 2249 N N . GLU A 1 280 ? 6.759 -14.780 11.241 1.00 71.69 280 GLU A N 1
ATOM 2250 C CA . GLU A 1 280 ? 6.188 -16.112 10.973 1.00 71.69 280 GLU A CA 1
ATOM 2251 C C . GLU A 1 280 ? 7.024 -17.240 11.604 1.00 71.69 280 GLU A C 1
ATOM 2253 O O . GLU A 1 280 ? 6.481 -18.138 12.239 1.00 71.69 280 GLU A O 1
ATOM 2258 N N . LYS A 1 281 ? 8.360 -17.156 11.531 1.00 64.56 281 LYS A N 1
ATOM 2259 C CA . LYS A 1 281 ? 9.258 -18.123 12.192 1.00 64.56 281 LYS A CA 1
ATOM 2260 C C . LYS A 1 281 ? 9.220 -18.067 13.720 1.00 64.56 281 LYS A C 1
ATOM 2262 O O . LYS A 1 281 ? 9.570 -19.053 14.364 1.00 64.56 281 LYS A O 1
ATOM 2267 N N . ALA A 1 282 ? 8.896 -16.918 14.309 1.00 63.25 282 ALA A N 1
ATOM 2268 C CA . ALA A 1 282 ? 8.763 -16.799 15.758 1.00 63.25 282 ALA A CA 1
ATOM 2269 C C . ALA A 1 282 ? 7.473 -17.473 16.249 1.00 63.25 282 ALA A C 1
ATOM 2271 O O . ALA A 1 282 ? 7.504 -18.144 17.277 1.00 63.25 282 ALA A O 1
ATOM 2272 N N . ASP A 1 283 ? 6.391 -17.358 15.474 1.00 56.75 283 ASP A N 1
ATOM 2273 C CA . ASP A 1 283 ? 5.089 -17.957 15.784 1.00 56.75 283 ASP A CA 1
ATOM 2274 C C . ASP A 1 283 ? 5.074 -19.489 15.594 1.00 56.75 283 ASP A C 1
ATOM 2276 O O . ASP A 1 283 ? 4.320 -20.175 16.272 1.00 56.75 283 ASP A O 1
ATOM 2280 N N . GLU A 1 284 ? 5.927 -20.053 14.728 1.00 56.53 284 GLU A N 1
ATOM 2281 C CA . GLU A 1 284 ? 6.079 -21.515 14.557 1.00 56.53 284 GLU A CA 1
ATOM 2282 C C . GLU A 1 284 ? 6.877 -22.202 15.686 1.00 56.53 284 GLU A C 1
ATOM 2284 O O . GLU A 1 284 ? 6.880 -23.428 15.784 1.00 56.53 284 GLU A O 1
ATOM 2289 N N . ASN A 1 285 ? 7.570 -21.432 16.532 1.00 48.47 285 ASN A N 1
ATOM 2290 C CA . ASN A 1 285 ? 8.398 -21.938 17.635 1.00 48.47 285 ASN A CA 1
ATOM 2291 C C . ASN A 1 285 ? 7.740 -21.757 19.021 1.00 48.47 285 ASN A C 1
ATOM 2293 O O . ASN A 1 285 ? 8.438 -21.779 20.041 1.00 48.47 285 ASN A O 1
ATOM 2297 N N . HIS A 1 286 ? 6.422 -21.547 19.069 1.00 42.47 286 HIS A N 1
ATOM 2298 C CA . HIS A 1 286 ? 5.588 -21.505 20.279 1.00 42.47 286 HIS A CA 1
ATOM 2299 C C . HIS A 1 286 ? 4.365 -22.410 20.119 1.00 42.47 286 HIS A C 1
ATOM 2301 O O . HIS A 1 286 ? 3.900 -22.927 21.160 1.00 42.47 286 HIS A O 1
#

Nearest PDB structures (foldseek):
  8eoi-assembly1_A  TM=1.250E-01  e=6.412E+00  Homo sapiens

Sequence (286 aa):
MLSGRHEPAASLLSGWGRSMFQYAKAKGRAYAPFPDGTKGFLYWHLPPAAPVFTGEIRFRITASSDPTTFSRGEDLRLPNQKIWKIPLSQIIHRKTRRKYEVFQRALLEEGLVTQKTVDIGPAIVKGLKNAKGHTIWRFGQSFEVIPQKAVTKFMVPTSSSIERMKLRHLFHPERMKVAPFTGRILVQFERSTLPEHAGTRSVVLRIVQILQYAKSKNQDIGVAVPEPKEGDLVMKLRRGSEGQEEWIPWSVDVDKKYPVETAKALRVLFESEEHIKQTEKADENH

Foldseek 3Di:
DDQFDQDQWDWDDDPVGIAIDGQADDPDRDGGGADHQQDFDWDKDDPQLDALQQIWIWGWGFPDHDVVRRVVTDTRAHPVRHGDTDGVLQCLAPVCVVNNVVVVVVCPVVVVAHPLCSVQSNVQSVVVVPDPAAEDAAFPDKDKDWQFDQKHKYWHDHNHHTQIDIDGNQQHDPPDPGRQKGDMWIKTKDQDPDPVQPPFRKIWIAGAGGPDMDGDPDPPDPDDGDDHDHGDTGWDWDQDPVRDIDIDTDMDRLPDPDPVRVSVSSVSNVVSVVSSVVVVVVVVVD

pLDDT: mean 85.68, std 11.58, range [42.47, 98.44]

Organism: NCBI:txid5364